Protein AF-A0A7C4X6L3-F1 (afdb_monomer)

Radius of gyration: 15.9 Å; Cα contacts (8 Å, |Δi|>4): 274; chains: 1; bounding box: 38×39×39 Å

Foldseek 3Di:
DQQAPALVCLCPVVVFPADQFDFDALVLADPLLLCLLCVQANVCLVVDQQFDPVLVVVQVVVCVVVVHNPRDRGHLLLQLLCQHYHYPDDDPVRSVSSVVSSNVCSVPDDSSVSSSSSQRAQQQERNQGHVQSLCCVPPVHGNSPDALLRSLLSSLRSVPRHPAHSVRLVVDPSSVVSSVVSCVVRVD

Structure (mmCIF, N/CA/C/O backbone):
data_AF-A0A7C4X6L3-F1
#
_entry.id   AF-A0A7C4X6L3-F1
#
loop_
_atom_site.group_PDB
_atom_site.id
_atom_site.type_symbol
_atom_site.label_atom_id
_atom_site.label_alt_id
_atom_site.label_comp_id
_atom_site.label_asym_id
_atom_site.label_entity_id
_atom_site.label_seq_id
_atom_site.pdbx_PDB_ins_code
_atom_site.Cartn_x
_atom_site.Cartn_y
_atom_site.Cartn_z
_atom_site.occupancy
_atom_site.B_iso_or_equiv
_atom_site.auth_seq_id
_atom_site.auth_comp_id
_atom_site.auth_asym_id
_atom_site.auth_atom_id
_atom_site.pdbx_PDB_model_num
ATOM 1 N N . PRO A 1 1 ? 3.774 -11.969 15.489 1.00 51.28 1 PRO A N 1
ATOM 2 C CA . PRO A 1 1 ? 5.207 -12.173 15.158 1.00 51.28 1 PRO A CA 1
ATOM 3 C C . PRO A 1 1 ? 5.627 -11.220 14.037 1.00 51.28 1 PRO A C 1
ATOM 5 O O . PRO A 1 1 ? 4.758 -10.798 13.281 1.00 51.28 1 PRO A O 1
ATOM 8 N N . ILE A 1 2 ? 6.914 -10.871 13.957 1.00 63.38 2 ILE A N 1
ATOM 9 C CA . ILE A 1 2 ? 7.455 -10.129 12.810 1.00 63.38 2 ILE A CA 1
ATOM 10 C C . ILE A 1 2 ? 7.361 -11.043 11.591 1.00 63.38 2 ILE A C 1
ATOM 12 O O . ILE A 1 2 ? 7.876 -12.160 11.639 1.00 63.38 2 ILE A O 1
ATOM 16 N N . GLY A 1 3 ? 6.632 -10.604 10.570 1.00 78.88 3 GLY A N 1
ATOM 17 C CA . GLY A 1 3 ? 6.191 -11.469 9.476 1.00 78.88 3 GLY A CA 1
ATOM 18 C C . GLY A 1 3 ? 6.945 -11.283 8.165 1.00 78.88 3 GLY A C 1
ATOM 19 O O . GLY A 1 3 ? 6.774 -12.101 7.267 1.00 78.88 3 GLY A O 1
ATOM 20 N N . THR A 1 4 ? 7.746 -10.220 8.024 1.00 89.94 4 THR A N 1
ATOM 21 C CA . THR A 1 4 ? 8.321 -9.831 6.725 1.00 89.94 4 THR A CA 1
ATOM 22 C C . THR A 1 4 ? 9.786 -9.401 6.802 1.00 89.94 4 THR A C 1
ATOM 24 O O . THR A 1 4 ? 10.252 -8.890 7.827 1.00 89.94 4 THR A O 1
ATOM 27 N N . THR A 1 5 ? 10.516 -9.546 5.688 1.00 91.31 5 THR A N 1
ATOM 28 C CA . THR A 1 5 ? 11.896 -9.042 5.561 1.00 91.31 5 THR A CA 1
ATOM 29 C C . THR A 1 5 ? 11.958 -7.536 5.819 1.00 91.31 5 THR A C 1
ATOM 31 O O . THR A 1 5 ? 12.890 -7.057 6.471 1.00 91.31 5 THR A O 1
ATOM 34 N N . LEU A 1 6 ? 10.953 -6.775 5.368 1.00 92.50 6 LEU A N 1
ATOM 35 C CA . LEU A 1 6 ? 10.906 -5.331 5.592 1.00 92.50 6 LEU A CA 1
ATOM 36 C C . LEU A 1 6 ? 10.795 -4.984 7.084 1.00 92.50 6 LEU A C 1
ATOM 38 O O . LEU A 1 6 ? 11.558 -4.145 7.565 1.00 92.50 6 LEU A O 1
ATOM 42 N N . GLU A 1 7 ? 9.902 -5.638 7.831 1.00 93.50 7 GLU A N 1
ATOM 43 C CA . GLU A 1 7 ? 9.765 -5.431 9.279 1.00 93.50 7 GLU A CA 1
ATOM 44 C C . GLU A 1 7 ? 11.063 -5.751 10.034 1.00 93.50 7 GLU A C 1
ATOM 46 O O . GLU A 1 7 ? 11.460 -4.992 10.923 1.00 93.50 7 GLU A O 1
ATOM 51 N N . LEU A 1 8 ? 11.753 -6.837 9.660 1.00 92.94 8 LEU A N 1
ATOM 52 C CA . LEU A 1 8 ? 13.051 -7.199 10.238 1.00 92.94 8 LEU A CA 1
ATOM 53 C C . LEU A 1 8 ? 14.082 -6.094 10.002 1.00 92.94 8 LEU A C 1
ATOM 55 O O . LEU A 1 8 ? 14.707 -5.621 10.952 1.00 92.94 8 LEU A O 1
ATOM 59 N N . VAL A 1 9 ? 14.216 -5.619 8.762 1.00 93.00 9 VAL A N 1
ATOM 60 C CA . VAL A 1 9 ? 15.147 -4.530 8.442 1.00 93.00 9 VAL A CA 1
ATOM 61 C C . VAL A 1 9 ? 14.789 -3.257 9.215 1.00 93.00 9 VAL A C 1
ATOM 63 O O . VAL A 1 9 ? 15.669 -2.610 9.784 1.00 93.00 9 VAL A O 1
ATOM 66 N N . ARG A 1 10 ? 13.503 -2.891 9.302 1.00 94.44 10 ARG A N 1
ATOM 67 C CA . ARG A 1 10 ? 13.066 -1.726 10.090 1.00 94.44 10 ARG A CA 1
ATOM 68 C C . ARG A 1 10 ? 13.412 -1.854 11.568 1.00 94.44 10 ARG A C 1
ATOM 70 O O . ARG A 1 10 ? 13.848 -0.874 12.172 1.00 94.44 10 ARG A O 1
ATOM 77 N N . LYS A 1 11 ? 13.247 -3.041 12.146 1.00 94.00 11 LYS A N 1
ATOM 78 C CA . LYS A 1 11 ? 13.577 -3.290 13.548 1.00 94.00 11 LYS A CA 1
ATOM 79 C C . LYS A 1 11 ? 15.079 -3.217 13.802 1.00 94.00 11 LYS A C 1
ATOM 81 O O . LYS A 1 11 ? 15.495 -2.491 14.694 1.00 94.00 11 LYS A O 1
ATOM 86 N N . TYR A 1 12 ? 15.877 -3.958 13.038 1.00 94.50 12 TYR A N 1
ATOM 87 C CA . TYR A 1 12 ? 17.293 -4.162 13.356 1.00 94.50 12 TYR A CA 1
ATOM 88 C C . TYR A 1 12 ? 18.209 -3.088 12.768 1.00 94.50 12 TYR A C 1
ATOM 90 O O . TYR A 1 12 ? 19.149 -2.667 13.430 1.00 94.50 12 TYR A O 1
ATOM 98 N N . SER A 1 13 ? 17.930 -2.592 11.561 1.00 93.62 13 SER A N 1
ATOM 99 C CA . SER A 1 13 ? 18.756 -1.548 10.939 1.00 93.62 13 SER A CA 1
ATOM 100 C C . SER A 1 13 ? 18.298 -0.140 11.324 1.00 93.62 13 SER A C 1
ATOM 102 O O . SER A 1 13 ? 19.124 0.743 11.531 1.00 93.62 13 SER A O 1
ATOM 104 N N . TYR A 1 14 ? 16.985 0.085 11.4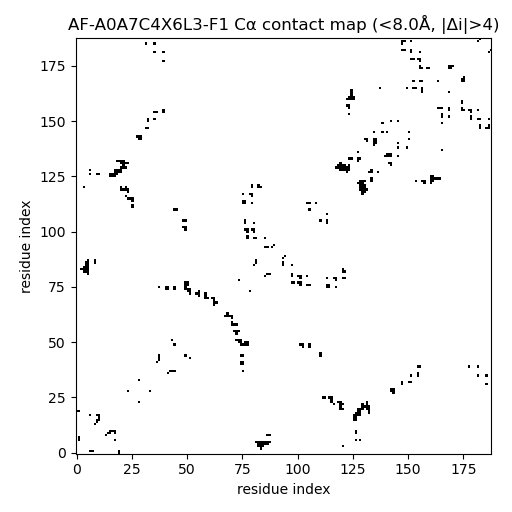52 1.00 93.38 14 TYR A N 1
ATOM 105 C CA . TYR A 1 14 ? 16.415 1.417 11.718 1.00 93.38 14 TYR A CA 1
ATOM 106 C C . TYR A 1 14 ? 15.896 1.607 13.150 1.00 93.38 14 TYR A C 1
ATOM 108 O O . TYR A 1 14 ? 15.435 2.700 13.478 1.00 93.38 14 TYR A O 1
ATOM 116 N N . HIS A 1 15 ? 15.986 0.581 14.004 1.00 94.69 15 HIS A N 1
ATOM 117 C CA . HIS A 1 15 ? 15.614 0.641 15.423 1.00 94.69 15 HIS A CA 1
ATOM 118 C C . HIS A 1 15 ? 14.145 1.038 15.658 1.00 94.69 15 HIS A C 1
ATOM 120 O O . HIS A 1 15 ? 13.791 1.644 16.672 1.00 94.69 15 HIS A O 1
ATOM 126 N N . TYR A 1 16 ? 13.257 0.708 14.712 1.00 94.94 16 TYR A N 1
ATOM 127 C CA . TYR A 1 16 ? 11.831 0.990 14.858 1.00 94.94 16 TYR A CA 1
ATOM 128 C C . TYR A 1 16 ? 11.199 0.047 15.882 1.00 94.94 16 TYR A C 1
ATOM 130 O O . TYR A 1 16 ? 11.401 -1.169 15.853 1.00 94.94 16 TYR A O 1
ATOM 138 N N . LYS A 1 17 ? 10.352 0.604 16.753 1.00 94.44 17 LYS A N 1
ATOM 139 C CA . LYS A 1 17 ? 9.455 -0.186 17.601 1.00 94.44 17 LYS A CA 1
ATOM 140 C C . LYS A 1 17 ? 8.297 -0.692 16.744 1.00 94.44 17 LYS A C 1
ATOM 142 O O . LYS A 1 17 ? 7.349 0.046 16.485 1.00 94.44 17 LYS A O 1
ATOM 147 N N . ILE A 1 18 ? 8.404 -1.933 16.277 1.00 94.25 18 ILE A N 1
ATOM 148 C CA . ILE A 1 18 ? 7.394 -2.556 15.417 1.00 94.25 18 ILE A CA 1
ATOM 149 C C . ILE A 1 18 ? 6.155 -2.902 16.241 1.00 94.25 18 ILE A C 1
ATOM 151 O O . ILE A 1 18 ? 6.241 -3.661 17.209 1.00 94.25 18 ILE A O 1
ATOM 155 N N . LYS A 1 19 ? 4.999 -2.369 15.840 1.00 91.81 19 LYS A N 1
ATOM 156 C CA . LYS A 1 19 ? 3.703 -2.881 16.286 1.00 91.81 19 LYS A CA 1
ATOM 157 C C . LYS A 1 19 ? 3.354 -4.099 15.433 1.00 91.81 19 LYS A C 1
ATOM 159 O O . LYS A 1 19 ? 3.477 -4.002 14.212 1.00 91.81 19 LYS A O 1
ATOM 164 N N . PRO A 1 20 ? 2.951 -5.230 16.035 1.00 89.06 20 PRO A N 1
ATOM 165 C CA . PRO A 1 20 ? 2.600 -6.408 15.258 1.00 89.06 20 PRO A CA 1
ATOM 166 C C . PRO A 1 20 ? 1.441 -6.065 14.310 1.00 89.06 20 PRO A C 1
ATOM 168 O O . PRO A 1 20 ? 0.459 -5.473 14.767 1.00 89.06 20 PRO A O 1
ATOM 171 N N . PRO A 1 21 ? 1.537 -6.401 13.012 1.00 90.88 21 PRO A N 1
ATOM 172 C CA . PRO A 1 21 ? 0.429 -6.186 12.097 1.00 90.88 21 PRO A CA 1
ATOM 173 C C . PRO A 1 21 ? -0.780 -7.009 12.545 1.00 90.88 21 PRO A C 1
ATOM 175 O O . PRO A 1 21 ? -0.636 -8.116 13.071 1.00 90.88 21 PRO A O 1
ATOM 178 N N . ILE A 1 22 ? -1.974 -6.463 12.322 1.00 94.75 22 ILE A N 1
ATOM 179 C CA . ILE A 1 22 ? -3.240 -7.165 12.539 1.00 94.75 22 ILE A CA 1
ATOM 180 C C . ILE A 1 22 ? -3.717 -7.637 11.163 1.00 94.75 22 ILE A C 1
ATOM 182 O O . ILE A 1 22 ? -4.123 -6.793 10.358 1.00 94.75 22 ILE A O 1
ATOM 186 N N . PRO A 1 23 ? -3.642 -8.947 10.860 1.00 93.25 23 PRO A N 1
ATOM 187 C CA . PRO A 1 23 ? -4.095 -9.466 9.580 1.00 93.25 23 PRO A CA 1
ATOM 188 C C . PRO A 1 23 ? -5.581 -9.189 9.370 1.00 93.25 23 PRO A C 1
ATOM 190 O O . PRO A 1 23 ? -6.388 -9.321 10.292 1.00 93.25 23 PRO A O 1
ATOM 193 N N . VAL A 1 24 ? -5.940 -8.842 8.140 1.00 94.94 24 VAL A N 1
ATOM 194 C CA . VAL A 1 24 ? -7.328 -8.627 7.725 1.00 94.94 24 VAL A CA 1
ATOM 195 C C . VAL A 1 24 ? -7.725 -9.673 6.699 1.00 94.94 24 VAL A C 1
ATOM 197 O O . VAL A 1 24 ? -6.885 -10.170 5.959 1.00 94.94 24 VAL A O 1
ATOM 200 N N . GLN A 1 25 ? -9.015 -9.995 6.638 1.00 96.31 25 GLN A N 1
ATOM 201 C CA . GLN A 1 25 ? -9.563 -10.826 5.566 1.00 96.31 25 GLN A CA 1
ATOM 202 C C . GLN A 1 25 ? -10.124 -9.939 4.460 1.00 96.31 25 GLN A C 1
ATOM 204 O O . GLN A 1 25 ? -10.798 -8.951 4.751 1.00 96.31 25 GLN A O 1
ATOM 209 N N . TYR A 1 26 ? -9.960 -10.330 3.201 1.00 95.00 26 TYR A N 1
ATOM 210 C CA . TYR A 1 26 ? -10.414 -9.601 2.019 1.00 95.00 26 TYR A CA 1
ATOM 211 C C . TYR A 1 26 ? -11.889 -9.202 2.123 1.00 95.00 26 TYR A C 1
ATOM 213 O O . TYR A 1 26 ? -12.256 -8.075 1.800 1.00 95.00 26 TYR A O 1
ATOM 221 N N . LYS A 1 27 ? -12.729 -10.114 2.629 1.00 95.94 27 LYS A N 1
ATOM 222 C CA . LYS A 1 27 ? -14.170 -9.889 2.822 1.00 95.94 27 LYS A CA 1
ATOM 223 C C . LYS A 1 27 ? -14.492 -8.870 3.922 1.00 95.94 27 LYS A C 1
ATOM 225 O O . LYS A 1 27 ? -15.537 -8.238 3.860 1.00 95.94 27 LYS A O 1
ATOM 230 N N . SER A 1 28 ? -13.617 -8.711 4.916 1.00 93.94 28 SER A N 1
ATOM 231 C CA . SER A 1 28 ? -13.802 -7.748 6.014 1.00 93.94 28 SER A CA 1
ATOM 232 C C . SER A 1 28 ? -13.376 -6.322 5.663 1.00 93.94 28 SER A C 1
ATOM 234 O O . SER A 1 28 ? -13.750 -5.385 6.366 1.00 93.94 28 SER A O 1
ATOM 236 N N . ILE A 1 29 ? -12.606 -6.146 4.584 1.00 96.12 29 ILE A N 1
ATOM 237 C CA . ILE A 1 29 ? -12.152 -4.830 4.140 1.00 96.12 29 ILE A CA 1
ATOM 238 C C . ILE A 1 29 ? -13.298 -4.174 3.363 1.00 96.12 29 ILE A C 1
ATOM 240 O O . ILE A 1 29 ? -13.762 -4.745 2.367 1.00 96.12 29 ILE A O 1
ATOM 244 N N . PRO A 1 30 ? -13.756 -2.975 3.763 1.00 97.06 30 PRO A N 1
ATOM 245 C CA . PRO A 1 30 ? -14.840 -2.307 3.061 1.00 97.06 30 PRO A CA 1
ATOM 246 C C . PRO A 1 30 ? -14.539 -2.120 1.570 1.00 97.06 30 PRO A C 1
ATOM 248 O O . PRO A 1 30 ? -13.399 -1.874 1.170 1.00 97.06 30 PRO A O 1
ATOM 251 N N . LEU A 1 31 ? -15.571 -2.221 0.726 1.00 96.69 31 LEU A N 1
ATOM 252 C CA . LEU A 1 31 ? -15.409 -2.105 -0.727 1.00 96.69 31 LEU A CA 1
ATOM 253 C C . LEU A 1 31 ? -14.746 -0.781 -1.130 1.00 96.69 31 LEU A C 1
ATOM 255 O O . LEU A 1 31 ? -13.804 -0.812 -1.913 1.00 96.69 31 LEU A O 1
ATOM 259 N N . TYR A 1 32 ? -15.156 0.346 -0.539 1.00 96.38 32 TYR A N 1
ATOM 260 C CA . TYR A 1 32 ? -14.565 1.653 -0.847 1.00 96.38 32 TYR A CA 1
ATOM 261 C C . TYR A 1 32 ? -13.059 1.702 -0.551 1.00 96.38 32 TYR A C 1
ATOM 263 O O . TYR A 1 32 ? -12.312 2.262 -1.343 1.00 96.38 32 TYR A O 1
ATOM 271 N N . VAL A 1 33 ? -12.589 1.049 0.518 1.00 97.81 33 VAL A N 1
ATOM 272 C CA . VAL A 1 33 ? -11.157 0.973 0.854 1.00 97.81 33 VAL A CA 1
ATOM 273 C C . VAL A 1 33 ? -10.390 0.188 -0.213 1.00 97.81 33 VAL A C 1
ATOM 275 O O . VAL A 1 33 ? -9.358 0.651 -0.697 1.00 97.81 33 VAL A O 1
ATOM 278 N N . ARG A 1 34 ? -10.918 -0.972 -0.633 1.00 97.88 34 ARG A N 1
ATOM 279 C CA . ARG A 1 34 ? -10.325 -1.783 -1.713 1.00 97.88 34 ARG A CA 1
ATOM 280 C C . ARG A 1 34 ? -10.269 -0.999 -3.024 1.00 97.88 34 ARG A C 1
ATOM 282 O O . ARG A 1 34 ? -9.228 -0.967 -3.673 1.00 97.88 34 ARG A O 1
ATOM 289 N N . SER A 1 35 ? -11.362 -0.329 -3.382 1.00 97.75 35 SER A N 1
ATOM 290 C CA . SER A 1 35 ? -11.455 0.469 -4.604 1.00 97.75 35 SER A CA 1
ATOM 291 C C . SER A 1 35 ? -10.507 1.667 -4.606 1.00 97.75 35 SER A C 1
ATOM 293 O O . SER A 1 35 ? -9.891 1.928 -5.634 1.00 97.75 35 SER A O 1
ATOM 295 N N . MET A 1 36 ? -10.358 2.375 -3.481 1.00 97.94 36 MET A N 1
ATOM 296 C CA . MET A 1 36 ? -9.424 3.501 -3.370 1.00 97.94 36 MET A CA 1
ATOM 297 C C . MET A 1 36 ? -7.970 3.053 -3.557 1.00 97.94 36 MET A C 1
ATOM 299 O O . MET A 1 36 ? -7.230 3.715 -4.282 1.00 97.94 36 MET A O 1
ATOM 303 N N . LEU A 1 37 ? -7.569 1.930 -2.942 1.00 97.44 37 LEU A N 1
ATOM 304 C CA . LEU A 1 37 ? -6.219 1.383 -3.105 1.00 97.44 37 LEU A CA 1
ATOM 305 C C . LEU A 1 37 ? -5.935 1.057 -4.575 1.00 97.44 37 LEU A C 1
ATOM 307 O O . LEU A 1 37 ? -4.955 1.539 -5.1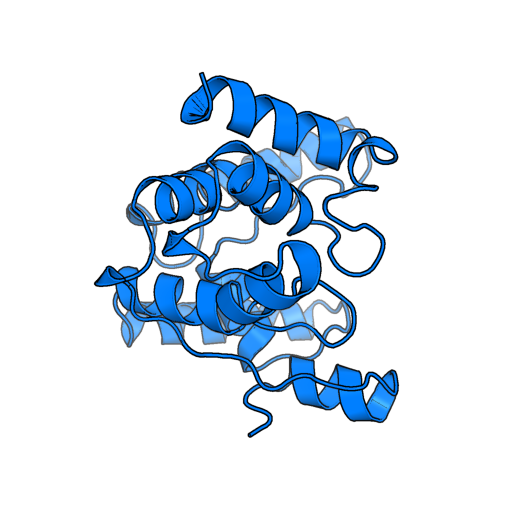36 1.00 97.44 37 LEU A O 1
ATOM 311 N N . ILE A 1 38 ? -6.820 0.277 -5.200 1.00 97.38 38 ILE A N 1
ATOM 312 C CA . ILE A 1 38 ? -6.690 -0.125 -6.606 1.00 97.38 38 ILE A CA 1
ATOM 313 C C . ILE A 1 38 ? -6.628 1.116 -7.498 1.00 97.38 38 ILE A C 1
ATOM 315 O O . ILE A 1 38 ? -5.727 1.244 -8.314 1.00 97.38 38 ILE A O 1
ATOM 319 N N . ALA A 1 39 ? -7.518 2.089 -7.305 1.00 95.75 39 ALA A N 1
ATOM 320 C CA . ALA A 1 39 ? -7.552 3.279 -8.148 1.00 95.75 39 ALA A CA 1
ATOM 321 C C . ALA A 1 39 ? -6.265 4.115 -8.107 1.00 95.75 39 ALA A C 1
ATOM 323 O O . ALA A 1 39 ? -5.984 4.809 -9.084 1.00 95.75 39 ALA A O 1
ATOM 324 N N . ILE A 1 40 ? -5.520 4.090 -6.997 1.00 93.19 40 ILE A N 1
ATOM 325 C CA . ILE A 1 40 ? -4.362 4.968 -6.803 1.00 93.19 40 ILE A CA 1
ATOM 326 C C . ILE A 1 40 ? -3.006 4.277 -6.932 1.00 93.19 40 ILE A C 1
ATOM 328 O O . ILE A 1 40 ? -2.022 4.940 -7.262 1.00 93.19 40 ILE A O 1
ATOM 332 N N . GLU A 1 41 ? -2.944 2.978 -6.653 1.00 94.00 41 GLU A N 1
ATOM 333 C CA . GLU A 1 41 ? -1.722 2.188 -6.789 1.00 94.00 41 GLU A CA 1
ATOM 334 C C . GLU A 1 41 ? -1.681 1.425 -8.111 1.00 94.00 41 GLU A C 1
ATOM 336 O O . GLU A 1 41 ? -0.609 1.286 -8.694 1.00 94.00 41 GLU A O 1
ATOM 341 N N . ASP A 1 42 ? -2.825 0.919 -8.586 1.00 95.38 42 ASP A N 1
ATOM 342 C CA . ASP A 1 42 ? -2.851 -0.076 -9.657 1.00 95.38 42 ASP A CA 1
ATOM 343 C C . ASP A 1 42 ? -4.254 -0.259 -10.265 1.00 95.38 42 ASP A C 1
ATOM 345 O O . ASP A 1 42 ? -4.981 -1.207 -9.967 1.00 95.38 42 ASP A O 1
ATOM 349 N N . TYR A 1 43 ? -4.689 0.686 -11.103 1.00 94.62 43 TYR A N 1
ATOM 350 C CA . TYR A 1 43 ? -6.078 0.718 -11.586 1.00 94.62 43 TYR A CA 1
ATOM 351 C C . TYR A 1 43 ? -6.457 -0.463 -12.500 1.00 94.62 43 TYR A C 1
ATOM 353 O O . TYR A 1 43 ? -7.647 -0.709 -12.685 1.00 94.62 43 TYR A O 1
ATOM 361 N N . LYS A 1 44 ? -5.461 -1.176 -13.048 1.00 95.06 44 LYS A N 1
ATOM 362 C CA . LYS A 1 44 ? -5.602 -2.396 -13.863 1.00 95.06 44 LYS A CA 1
ATOM 363 C C . LYS A 1 44 ? -5.300 -3.667 -13.061 1.00 95.06 44 LYS A C 1
ATOM 365 O O . LYS A 1 44 ? -5.077 -4.714 -13.659 1.00 95.06 44 LYS A O 1
ATOM 370 N N . PHE A 1 45 ? -5.281 -3.605 -11.726 1.00 97.62 45 PHE A N 1
ATOM 371 C CA . PHE A 1 45 ? -4.814 -4.701 -10.868 1.00 97.62 45 PHE A CA 1
ATOM 372 C C . PHE A 1 45 ? -5.396 -6.079 -11.219 1.00 97.62 45 PHE A C 1
ATOM 374 O O . PHE A 1 45 ? -4.691 -7.089 -11.164 1.00 97.62 45 PHE A O 1
ATOM 381 N N . TYR A 1 46 ? -6.684 -6.123 -11.564 1.00 97.56 46 TYR A N 1
ATOM 382 C CA . TYR A 1 46 ? -7.386 -7.357 -11.918 1.00 97.56 46 TYR A CA 1
ATOM 383 C C . TYR A 1 46 ? -7.200 -7.788 -13.381 1.00 97.56 46 TYR A C 1
ATOM 385 O O . TYR A 1 46 ? -7.477 -8.943 -13.690 1.00 97.56 46 TYR A O 1
ATOM 393 N N . ASP A 1 47 ? -6.695 -6.909 -14.244 1.00 97.00 47 ASP A N 1
ATOM 394 C CA . ASP A 1 47 ? -6.568 -7.139 -15.687 1.00 97.00 47 ASP A CA 1
ATOM 395 C C . ASP A 1 47 ? -5.192 -7.700 -16.078 1.00 97.00 47 ASP A C 1
ATOM 397 O O . ASP A 1 47 ? -5.043 -8.303 -17.137 1.00 97.00 47 ASP A O 1
ATOM 401 N N . HIS A 1 48 ? -4.164 -7.493 -15.247 1.00 96.75 48 HIS A N 1
ATOM 402 C CA . HIS A 1 48 ? -2.800 -7.954 -15.521 1.00 96.75 48 HIS A CA 1
ATOM 403 C C . HIS A 1 48 ? -2.373 -9.116 -14.613 1.00 96.75 48 HIS A C 1
ATOM 405 O O . HIS A 1 48 ? -2.949 -9.341 -13.556 1.00 96.75 48 HIS A O 1
ATOM 411 N N . HIS A 1 49 ? -1.270 -9.793 -14.945 1.00 95.88 49 HIS A N 1
ATOM 412 C CA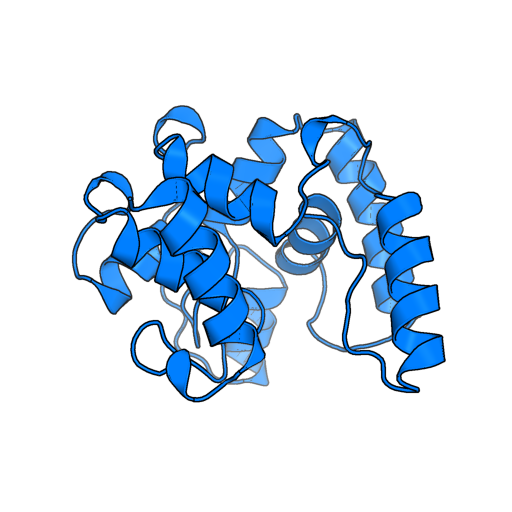 . HIS A 1 49 ? -0.676 -10.878 -14.144 1.00 95.88 49 HIS A CA 1
ATOM 413 C C . HIS A 1 49 ? 0.650 -10.423 -13.519 1.00 95.88 49 HIS A C 1
ATOM 415 O O . HIS A 1 49 ? 1.734 -10.778 -13.967 1.00 95.88 49 HIS A O 1
ATOM 421 N N . GLY A 1 50 ? 0.573 -9.527 -12.533 1.00 95.88 50 GLY A N 1
ATOM 422 C CA . GLY A 1 50 ? 1.744 -8.986 -11.832 1.00 95.88 50 GLY A CA 1
ATOM 423 C C . GLY A 1 50 ? 2.379 -7.731 -12.422 1.00 95.88 50 GLY A C 1
ATOM 424 O O . GLY A 1 50 ? 2.929 -6.944 -11.657 1.00 95.88 50 GLY A O 1
ATOM 425 N N . PHE A 1 51 ? 2.262 -7.478 -13.726 1.00 96.38 51 PHE A N 1
ATOM 426 C CA . PHE A 1 51 ? 2.912 -6.329 -14.371 1.00 96.38 51 PHE A CA 1
ATOM 427 C C . PHE A 1 51 ? 1.955 -5.538 -15.267 1.00 96.38 51 PHE A C 1
ATOM 429 O O . PHE A 1 51 ? 1.380 -6.099 -16.194 1.00 96.38 51 PHE A O 1
ATOM 436 N N . ASP A 1 52 ? 1.857 -4.222 -15.054 1.00 95.25 52 ASP A N 1
ATOM 437 C CA . ASP A 1 52 ? 1.196 -3.295 -15.982 1.00 95.25 52 ASP A CA 1
ATOM 438 C C . ASP A 1 52 ? 2.228 -2.732 -16.971 1.00 95.25 52 ASP A C 1
ATOM 440 O O . ASP A 1 52 ? 2.899 -1.732 -16.702 1.00 95.25 52 ASP A O 1
ATOM 444 N N . LEU A 1 53 ? 2.377 -3.389 -18.124 1.00 92.06 53 LEU A N 1
ATOM 445 C CA . LEU A 1 53 ? 3.330 -2.974 -19.159 1.00 92.06 53 LEU A CA 1
ATOM 446 C C . LEU A 1 53 ? 3.009 -1.581 -19.722 1.00 92.06 53 LEU A C 1
ATOM 448 O O . LEU A 1 53 ? 3.928 -0.807 -19.998 1.00 92.06 53 LEU A O 1
ATOM 452 N N . ASP A 1 54 ? 1.728 -1.230 -19.845 1.00 90.19 54 ASP A N 1
ATOM 453 C CA . ASP A 1 54 ? 1.307 0.096 -20.308 1.00 90.19 54 ASP A CA 1
ATOM 454 C C . ASP A 1 54 ? 1.592 1.163 -19.248 1.00 90.19 54 ASP A C 1
ATOM 456 O O . ASP A 1 54 ? 2.006 2.282 -19.559 1.00 90.19 54 ASP A O 1
ATOM 460 N N . GLY A 1 55 ? 1.378 0.832 -17.974 1.00 87.75 55 GLY A N 1
ATOM 461 C CA . GLY A 1 55 ? 1.767 1.658 -16.832 1.00 87.75 55 GLY A CA 1
ATOM 462 C C . GLY A 1 55 ? 3.269 1.910 -16.787 1.00 87.75 55 GLY A C 1
ATOM 463 O O . GLY A 1 55 ? 3.692 3.055 -16.634 1.00 87.75 55 GLY A O 1
ATOM 464 N N . ILE A 1 56 ? 4.081 0.871 -17.001 1.00 88.62 56 ILE A N 1
ATOM 465 C CA . ILE A 1 56 ? 5.544 0.981 -17.059 1.00 88.62 56 ILE A CA 1
ATOM 466 C C . ILE A 1 56 ? 5.975 1.890 -18.215 1.00 88.62 56 ILE A C 1
ATOM 468 O O . ILE A 1 56 ? 6.747 2.823 -17.987 1.00 88.62 56 ILE A O 1
ATOM 472 N N . LYS A 1 57 ? 5.454 1.673 -19.431 1.00 89.38 57 LYS A N 1
ATOM 473 C CA . LYS A 1 57 ? 5.764 2.515 -20.602 1.00 89.38 57 LYS A CA 1
ATOM 474 C C . LYS A 1 57 ? 5.412 3.982 -20.350 1.00 89.38 57 LYS A C 1
ATOM 476 O O . LYS A 1 57 ? 6.270 4.849 -20.497 1.00 89.38 57 LYS A O 1
ATOM 481 N N . ARG A 1 58 ? 4.198 4.261 -19.862 1.00 87.56 58 ARG A N 1
ATOM 482 C CA . ARG A 1 58 ? 3.769 5.629 -19.517 1.00 87.56 58 ARG A CA 1
ATOM 483 C C . ARG A 1 58 ? 4.643 6.260 -18.438 1.00 87.56 58 ARG A C 1
ATOM 485 O O . ARG A 1 58 ? 5.002 7.429 -18.555 1.00 87.56 58 ARG A O 1
ATOM 492 N N . ALA A 1 59 ? 5.011 5.509 -17.401 1.00 87.44 59 ALA A N 1
ATOM 493 C CA . ALA A 1 59 ? 5.898 6.008 -16.355 1.00 87.44 59 ALA A CA 1
ATOM 494 C C . ALA A 1 59 ? 7.276 6.390 -16.922 1.00 87.44 59 ALA A C 1
ATOM 496 O O . ALA A 1 59 ? 7.810 7.439 -16.564 1.00 87.44 59 ALA A O 1
ATOM 497 N N . ILE A 1 60 ? 7.833 5.585 -17.834 1.00 87.25 60 ILE A N 1
ATOM 498 C CA . ILE A 1 60 ? 9.097 5.880 -18.526 1.00 87.25 60 ILE A CA 1
ATOM 499 C C . ILE A 1 60 ? 8.972 7.153 -19.372 1.00 87.25 60 ILE A C 1
ATOM 501 O O . ILE A 1 60 ? 9.815 8.043 -19.254 1.00 87.25 60 ILE A O 1
ATOM 505 N N . GLU A 1 61 ? 7.915 7.279 -20.177 1.00 89.12 61 GLU A N 1
ATOM 506 C CA . GLU A 1 61 ? 7.681 8.456 -21.023 1.00 89.12 61 GLU A CA 1
ATOM 507 C C . GLU A 1 61 ? 7.554 9.744 -20.203 1.00 89.12 61 GLU A C 1
ATOM 509 O O . GLU A 1 61 ? 8.211 10.743 -20.505 1.00 89.12 61 GLU A O 1
ATOM 514 N N . ILE A 1 62 ? 6.749 9.722 -19.136 1.00 85.06 62 ILE A N 1
ATOM 515 C CA . ILE A 1 62 ? 6.567 10.882 -18.257 1.00 85.06 62 ILE A CA 1
ATOM 516 C C . ILE A 1 62 ? 7.891 11.241 -17.581 1.00 85.06 62 ILE A C 1
ATOM 518 O O . ILE A 1 62 ? 8.286 12.407 -17.613 1.00 85.06 62 ILE A O 1
ATOM 522 N N . ASN A 1 63 ? 8.599 10.257 -17.014 1.00 86.00 63 ASN A N 1
ATOM 523 C CA . ASN A 1 63 ? 9.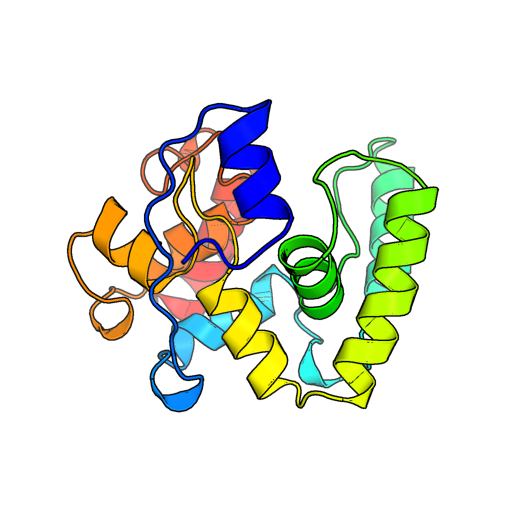874 10.477 -16.329 1.00 86.00 63 ASN A CA 1
ATOM 524 C C . ASN A 1 63 ? 10.960 11.022 -17.271 1.00 86.00 63 ASN A C 1
ATOM 526 O O . ASN A 1 63 ? 11.752 11.870 -16.856 1.00 86.00 63 ASN A O 1
ATOM 530 N N . SER A 1 64 ? 10.973 10.578 -18.533 1.00 86.62 64 SER A N 1
ATOM 531 C CA . SER A 1 64 ? 11.860 11.097 -19.580 1.00 86.62 64 SER A CA 1
ATOM 532 C C . SER A 1 64 ? 11.555 12.566 -19.894 1.00 86.62 64 SER A C 1
ATOM 534 O O . SER A 1 64 ? 12.456 13.406 -19.864 1.00 86.62 64 SER A O 1
ATOM 536 N N . ARG A 1 65 ? 10.271 12.915 -20.074 1.00 88.06 65 ARG A N 1
ATOM 537 C CA . ARG A 1 65 ? 9.834 14.301 -20.334 1.00 88.06 65 ARG A CA 1
ATOM 538 C C . ARG A 1 65 ? 10.185 15.259 -19.193 1.00 88.06 65 ARG A C 1
ATOM 540 O O . ARG A 1 65 ? 10.663 16.359 -19.449 1.00 88.06 65 ARG A O 1
ATOM 547 N N . ILE A 1 66 ? 9.980 14.847 -17.940 1.00 86.25 66 ILE A N 1
ATOM 548 C CA . ILE A 1 66 ? 10.272 15.681 -16.756 1.00 86.25 66 ILE A CA 1
ATOM 549 C C . ILE A 1 66 ? 11.726 15.558 -16.266 1.00 86.25 66 ILE A C 1
ATOM 551 O O . ILE A 1 66 ? 12.090 16.199 -15.278 1.00 86.25 66 ILE A O 1
ATOM 555 N N . LYS A 1 67 ? 12.545 14.720 -16.923 1.00 80.56 67 LYS A N 1
ATOM 556 C CA . LYS A 1 67 ? 13.943 14.400 -16.575 1.00 80.56 67 LYS A CA 1
ATOM 557 C C . LYS A 1 67 ? 14.147 14.022 -15.099 1.00 80.56 67 LYS A C 1
ATOM 559 O O . LYS A 1 67 ? 15.188 14.311 -14.510 1.00 80.56 67 LYS A O 1
ATOM 564 N N . ARG A 1 68 ? 13.141 13.401 -14.473 1.00 72.06 68 ARG A N 1
ATOM 565 C CA . ARG A 1 68 ? 13.152 12.981 -13.060 1.00 72.06 68 ARG A CA 1
ATOM 566 C C . ARG A 1 68 ? 12.360 11.681 -12.886 1.00 72.06 68 ARG A C 1
ATOM 568 O O . ARG A 1 68 ? 11.275 11.572 -13.452 1.00 72.06 68 ARG A O 1
ATOM 575 N N . PRO A 1 69 ? 12.836 10.716 -12.077 1.00 66.38 69 PRO A N 1
ATOM 576 C CA . PRO A 1 69 ? 12.115 9.474 -11.802 1.00 66.38 69 PRO A CA 1
ATOM 577 C C . PRO A 1 69 ? 11.021 9.710 -10.747 1.00 66.38 69 PRO 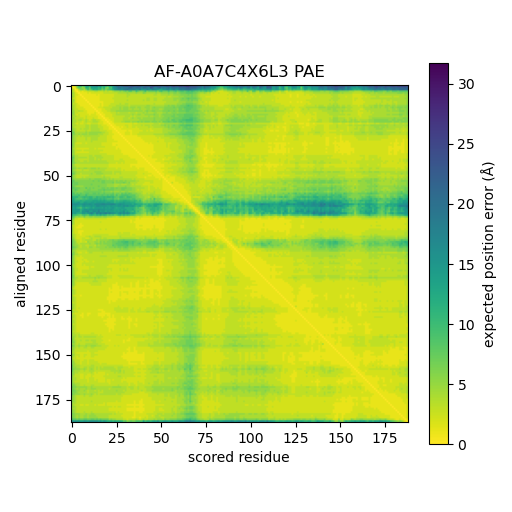A C 1
ATOM 579 O O . PRO A 1 69 ? 11.177 9.336 -9.585 1.00 66.38 69 PRO A O 1
ATOM 582 N N . LEU A 1 70 ? 9.942 10.396 -11.131 1.00 68.50 70 LEU A N 1
ATOM 583 C CA . LEU A 1 70 ? 8.863 10.777 -10.216 1.00 68.50 70 LEU A CA 1
ATOM 584 C C . LEU A 1 70 ? 7.756 9.717 -10.144 1.00 68.50 70 LEU A C 1
ATOM 586 O O . LEU A 1 70 ? 7.249 9.440 -9.060 1.00 68.50 70 LEU A O 1
ATOM 590 N N . TYR A 1 71 ? 7.396 9.117 -11.280 1.00 67.25 71 TYR A N 1
ATOM 591 C CA . TYR A 1 71 ? 6.322 8.127 -11.369 1.00 67.25 71 TYR A CA 1
ATOM 592 C C . TYR A 1 71 ? 6.888 6.707 -11.368 1.00 67.25 71 TYR A C 1
ATOM 594 O O . TYR A 1 71 ? 7.776 6.376 -12.156 1.00 67.25 71 TYR A O 1
ATOM 602 N N . GLY A 1 72 ? 6.380 5.864 -10.469 1.00 74.69 72 GLY A N 1
ATOM 603 C CA . GLY A 1 72 ? 6.726 4.447 -10.399 1.00 74.69 72 GLY A CA 1
ATOM 604 C C . GLY A 1 72 ? 5.713 3.590 -11.154 1.00 74.69 72 GLY A C 1
ATOM 605 O O . GLY A 1 72 ? 4.518 3.789 -10.999 1.00 74.69 72 GLY A O 1
ATOM 606 N N . GLY A 1 73 ? 6.184 2.612 -11.929 1.00 82.88 73 GLY A N 1
ATOM 607 C CA . GLY A 1 73 ? 5.335 1.619 -12.606 1.00 82.88 73 GLY A CA 1
ATOM 608 C C . GLY A 1 73 ? 5.208 0.294 -11.845 1.00 82.88 73 GLY A C 1
ATOM 609 O O . GLY A 1 73 ? 5.202 -0.755 -12.474 1.00 82.88 73 GLY A O 1
ATOM 610 N N . SER A 1 74 ? 5.253 0.301 -10.504 1.00 91.50 74 SER A N 1
ATOM 611 C CA . SER A 1 74 ? 5.166 -0.946 -9.716 1.00 91.50 74 SER A CA 1
ATOM 612 C C . SER A 1 74 ? 3.723 -1.231 -9.310 1.00 91.50 74 SER A C 1
ATOM 614 O O . SER A 1 74 ? 3.128 -0.418 -8.611 1.00 91.50 74 SER A O 1
ATOM 616 N N . THR A 1 75 ? 3.221 -2.401 -9.691 1.00 96.56 75 THR A N 1
ATOM 617 C CA . THR A 1 75 ? 1.875 -2.906 -9.372 1.00 96.56 75 THR A CA 1
ATOM 618 C C . THR A 1 75 ? 1.739 -3.288 -7.899 1.00 96.56 75 THR A C 1
ATOM 620 O O . THR A 1 75 ? 2.744 -3.473 -7.200 1.00 96.56 75 THR A O 1
ATOM 623 N N . ILE A 1 76 ? 0.509 -3.489 -7.421 1.00 97.69 76 ILE A N 1
ATOM 624 C CA . ILE A 1 76 ? 0.248 -3.966 -6.050 1.00 97.69 76 ILE A CA 1
ATOM 625 C C . ILE A 1 76 ? 0.977 -5.292 -5.778 1.00 97.69 76 ILE A C 1
ATOM 627 O O . ILE A 1 76 ? 1.544 -5.477 -4.698 1.00 97.69 76 ILE A O 1
ATOM 631 N N . SER A 1 77 ? 1.043 -6.195 -6.757 1.00 98.25 77 SER A N 1
ATOM 632 C CA . SER A 1 77 ? 1.737 -7.483 -6.623 1.00 98.25 77 SER A CA 1
ATOM 633 C C . SER A 1 77 ? 3.242 -7.313 -6.441 1.00 98.25 77 SER A C 1
ATOM 635 O O . SER A 1 77 ? 3.817 -7.895 -5.521 1.00 98.25 77 SER A O 1
ATOM 637 N N . MET A 1 78 ? 3.871 -6.429 -7.224 1.00 97.38 78 MET A N 1
ATOM 638 C CA . MET A 1 78 ? 5.294 -6.098 -7.072 1.00 97.38 78 MET A CA 1
ATOM 639 C C . MET A 1 78 ? 5.597 -5.451 -5.721 1.00 97.38 78 MET A C 1
ATOM 641 O O . MET A 1 78 ? 6.616 -5.733 -5.085 1.00 97.38 78 MET A O 1
ATOM 645 N N . GLN A 1 79 ? 4.709 -4.570 -5.261 1.00 96.06 79 GLN A N 1
ATOM 646 C CA . GLN A 1 79 ? 4.833 -3.959 -3.942 1.00 96.06 79 GLN A CA 1
ATOM 647 C C . GLN A 1 79 ? 4.691 -5.005 -2.824 1.00 96.06 79 GLN A C 1
ATOM 649 O O . GLN A 1 79 ? 5.456 -4.967 -1.861 1.00 96.06 79 GLN A O 1
ATOM 654 N N . THR A 1 80 ? 3.771 -5.960 -2.973 1.00 97.19 80 THR A N 1
ATOM 655 C CA . THR A 1 80 ? 3.558 -7.062 -2.021 1.00 97.19 80 THR A CA 1
ATOM 656 C C . THR A 1 80 ? 4.777 -7.982 -1.953 1.00 97.19 80 THR A C 1
ATOM 658 O O . THR A 1 80 ? 5.281 -8.234 -0.859 1.00 97.19 80 THR A O 1
ATOM 661 N N . ALA A 1 81 ? 5.313 -8.400 -3.108 1.00 97.06 81 ALA A N 1
ATOM 662 C CA . ALA A 1 81 ? 6.549 -9.181 -3.214 1.00 97.06 81 ALA A CA 1
ATOM 663 C C . ALA A 1 81 ? 7.710 -8.505 -2.476 1.00 97.06 81 ALA A C 1
ATOM 665 O O . ALA A 1 81 ? 8.402 -9.124 -1.664 1.00 97.06 81 ALA A O 1
ATOM 666 N N . ARG A 1 82 ? 7.888 -7.201 -2.719 1.00 95.44 82 ARG A N 1
ATOM 667 C CA . ARG A 1 82 ? 8.937 -6.411 -2.077 1.00 95.44 82 ARG A CA 1
ATOM 668 C C . ARG A 1 82 ? 8.784 -6.363 -0.563 1.00 95.44 82 ARG A C 1
ATOM 670 O O . ARG A 1 82 ? 9.773 -6.558 0.132 1.00 95.44 82 ARG A O 1
ATOM 677 N N . THR A 1 83 ? 7.581 -6.093 -0.068 1.00 94.56 83 THR A N 1
ATOM 678 C CA . THR A 1 83 ? 7.312 -5.994 1.372 1.00 94.56 83 THR A CA 1
ATOM 679 C C . THR A 1 83 ? 7.569 -7.318 2.081 1.00 94.56 83 THR A C 1
ATOM 681 O O . THR A 1 83 ? 8.226 -7.328 3.118 1.00 94.56 83 THR A O 1
ATOM 684 N N . LEU A 1 84 ? 7.090 -8.427 1.511 1.00 92.94 84 LEU A N 1
ATOM 685 C CA . LEU A 1 84 ? 7.219 -9.756 2.105 1.00 92.94 84 LEU A CA 1
ATOM 686 C C . LEU A 1 84 ? 8.676 -10.213 2.191 1.00 92.94 84 LEU A C 1
ATOM 688 O O . LEU A 1 84 ? 9.127 -10.616 3.263 1.00 92.94 84 LEU A O 1
ATOM 692 N N . PHE A 1 85 ? 9.404 -10.140 1.075 1.00 92.75 85 PHE A N 1
ATOM 693 C CA . PHE A 1 85 ? 10.616 -10.941 0.904 1.00 92.75 85 PHE A CA 1
ATOM 694 C C . PHE A 1 85 ? 11.897 -10.132 0.712 1.00 92.75 85 PHE A C 1
ATOM 696 O O . PHE A 1 85 ? 12.983 -10.681 0.886 1.00 92.75 85 PHE A O 1
ATOM 703 N N . LEU A 1 86 ? 11.815 -8.838 0.390 1.00 92.00 86 LEU A N 1
ATOM 704 C CA . LEU A 1 86 ? 12.982 -8.062 -0.031 1.00 92.00 86 LEU A CA 1
ATOM 705 C C . LEU A 1 86 ? 13.340 -6.943 0.945 1.00 92.00 86 LEU A C 1
ATOM 707 O O . LEU A 1 86 ? 12.526 -6.436 1.714 1.00 92.00 86 LEU A O 1
ATOM 711 N N . THR A 1 87 ? 14.602 -6.528 0.890 1.00 89.69 87 THR A N 1
ATOM 712 C CA . THR A 1 87 ? 15.098 -5.385 1.657 1.00 89.69 87 THR A CA 1
ATOM 713 C C . THR A 1 87 ? 14.689 -4.063 0.986 1.00 89.69 87 THR A C 1
ATOM 715 O O . THR A 1 87 ? 14.471 -4.014 -0.229 1.00 89.69 87 THR A O 1
ATOM 718 N N . PRO A 1 88 ? 14.614 -2.944 1.732 1.00 84.88 88 PRO A N 1
ATOM 719 C CA . PRO A 1 88 ? 14.262 -1.636 1.174 1.00 84.88 88 PRO A CA 1
ATOM 720 C C . PRO A 1 88 ? 15.368 -1.005 0.302 1.00 84.88 88 PRO A C 1
ATOM 722 O O . PRO A 1 88 ? 15.168 0.080 -0.249 1.00 84.88 88 PRO A O 1
ATOM 725 N N . ALA A 1 89 ? 16.537 -1.645 0.170 1.00 85.62 89 ALA A N 1
ATOM 726 C CA . ALA A 1 89 ? 17.679 -1.114 -0.570 1.00 85.62 89 ALA A CA 1
ATOM 727 C C . ALA A 1 89 ? 17.385 -1.002 -2.077 1.00 85.62 89 ALA A C 1
ATOM 729 O O . ALA A 1 89 ? 16.964 -1.953 -2.731 1.00 85.62 89 ALA A O 1
ATOM 730 N N . LYS A 1 90 ? 17.623 0.160 -2.686 1.00 85.69 90 LYS A N 1
ATOM 731 C CA . LYS A 1 90 ? 17.364 0.340 -4.122 1.00 85.69 90 LYS A CA 1
ATOM 732 C C . LYS A 1 90 ? 18.538 -0.199 -4.946 1.00 85.69 90 LYS A C 1
ATOM 734 O O . LYS A 1 90 ? 19.583 0.431 -4.997 1.00 85.69 90 LYS A O 1
ATOM 739 N N . SER A 1 91 ? 18.349 -1.335 -5.617 1.00 91.31 91 SER A N 1
ATOM 740 C CA . SER A 1 91 ? 19.299 -1.880 -6.596 1.00 91.31 91 SER A CA 1
ATOM 741 C C . SER A 1 91 ? 18.577 -2.578 -7.751 1.00 91.31 91 SER A C 1
ATOM 743 O O . SER A 1 91 ? 17.425 -3.006 -7.604 1.00 91.31 91 SER A O 1
ATOM 745 N N . TYR A 1 92 ? 19.255 -2.701 -8.898 1.00 89.69 92 TYR A N 1
ATOM 746 C CA . TYR A 1 92 ? 18.748 -3.458 -10.049 1.00 89.69 92 TYR A CA 1
ATOM 747 C C . TYR A 1 92 ? 18.585 -4.942 -9.720 1.00 89.69 92 TYR A C 1
ATOM 749 O O . TYR A 1 92 ? 17.556 -5.518 -10.053 1.00 89.69 92 TYR A O 1
ATOM 757 N N . VAL A 1 93 ? 19.529 -5.527 -8.975 1.00 92.81 93 VAL A N 1
ATOM 758 C CA . VAL A 1 93 ? 19.446 -6.920 -8.504 1.00 92.81 93 VAL A CA 1
ATOM 759 C C .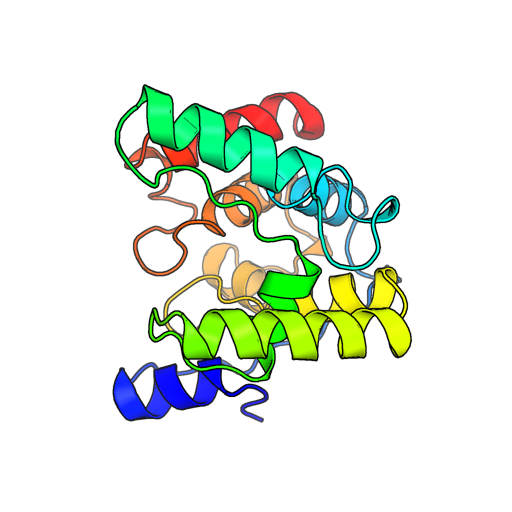 VAL A 1 93 ? 18.189 -7.136 -7.663 1.00 92.81 93 VAL A C 1
ATOM 761 O O . VAL A 1 93 ? 17.406 -8.038 -7.945 1.00 92.81 93 VAL A O 1
ATOM 764 N N . ARG A 1 94 ? 17.917 -6.258 -6.686 1.00 94.00 94 ARG A N 1
ATOM 765 C CA . ARG A 1 94 ? 16.682 -6.341 -5.892 1.00 94.00 94 ARG A CA 1
ATOM 766 C C . ARG A 1 94 ? 15.441 -6.192 -6.779 1.00 94.00 94 ARG A C 1
ATOM 768 O O . ARG A 1 94 ? 14.447 -6.869 -6.547 1.00 94.00 94 ARG A O 1
ATOM 775 N N . LYS A 1 95 ? 15.466 -5.313 -7.787 1.00 92.88 95 LYS A N 1
ATOM 776 C CA . LYS A 1 95 ? 14.331 -5.141 -8.709 1.00 92.88 95 LYS A CA 1
ATOM 777 C C . LYS A 1 95 ? 14.102 -6.376 -9.589 1.00 92.88 95 LYS A C 1
ATOM 779 O O . LYS A 1 95 ? 12.952 -6.697 -9.861 1.00 92.88 95 LYS A O 1
ATOM 784 N N . TYR A 1 96 ? 15.164 -7.068 -9.987 1.00 93.94 96 TYR A N 1
ATOM 785 C CA . TYR A 1 96 ? 15.080 -8.328 -10.720 1.00 93.94 96 TYR A CA 1
ATOM 786 C C . TYR A 1 96 ? 14.477 -9.445 -9.855 1.00 93.94 96 TYR A C 1
ATOM 788 O O . TYR A 1 96 ? 13.526 -10.097 -10.274 1.00 93.94 96 TYR A O 1
ATOM 796 N N . LEU A 1 97 ? 14.940 -9.587 -8.607 1.00 96.06 97 LEU A N 1
ATOM 797 C CA . LEU A 1 97 ? 14.343 -10.521 -7.644 1.00 96.06 97 LEU A CA 1
ATOM 798 C C . LEU A 1 97 ? 12.867 -10.195 -7.363 1.00 96.06 97 LEU A C 1
ATOM 800 O O . LEU A 1 97 ? 12.044 -11.099 -7.286 1.00 96.06 97 LEU A O 1
ATOM 804 N N . GLU A 1 98 ? 12.509 -8.908 -7.268 1.00 96.56 98 GLU A N 1
ATOM 805 C CA . GLU A 1 98 ? 11.109 -8.473 -7.134 1.00 96.56 98 GLU A CA 1
ATOM 806 C C . GLU A 1 98 ? 10.254 -8.980 -8.294 1.00 96.56 98 GLU A C 1
ATOM 808 O O . GLU A 1 98 ? 9.136 -9.428 -8.058 1.00 96.56 98 GLU A O 1
ATOM 813 N N . ALA A 1 99 ? 10.768 -8.949 -9.526 1.00 96.31 99 ALA A N 1
ATOM 814 C CA . ALA A 1 99 ? 10.037 -9.443 -10.685 1.00 96.31 99 ALA A CA 1
ATOM 815 C C . ALA A 1 99 ? 9.802 -10.961 -10.613 1.00 96.31 99 ALA A C 1
ATOM 817 O O . ALA A 1 99 ? 8.667 -11.393 -10.788 1.00 96.31 99 ALA A O 1
ATOM 818 N N . ILE A 1 100 ? 10.828 -11.754 -10.281 1.00 97.50 100 ILE A N 1
ATOM 819 C CA . ILE A 1 100 ? 10.699 -13.218 -10.141 1.00 97.50 100 ILE A CA 1
ATOM 820 C C . ILE A 1 100 ? 9.647 -13.569 -9.084 1.00 97.50 100 ILE A C 1
ATOM 822 O O . ILE A 1 100 ? 8.692 -14.285 -9.368 1.00 97.50 100 ILE A O 1
ATOM 826 N N . ILE A 1 101 ? 9.761 -12.980 -7.893 1.00 97.38 101 ILE A N 1
ATOM 827 C CA . ILE A 1 101 ? 8.831 -13.239 -6.786 1.00 97.38 101 ILE A CA 1
ATOM 828 C C . ILE A 1 101 ? 7.412 -12.772 -7.140 1.00 97.38 101 ILE A C 1
ATOM 830 O O . ILE A 1 101 ? 6.432 -13.392 -6.741 1.00 97.38 101 ILE A O 1
ATOM 834 N N . THR A 1 102 ? 7.269 -11.686 -7.907 1.00 98.06 102 THR A N 1
ATOM 835 C CA . THR A 1 102 ? 5.951 -11.229 -8.379 1.00 98.06 102 THR A CA 1
ATOM 836 C C . THR A 1 102 ? 5.284 -12.279 -9.262 1.00 98.06 102 THR A C 1
ATOM 838 O O . THR A 1 102 ? 4.091 -12.523 -9.098 1.00 98.06 102 THR A O 1
ATOM 841 N N . VAL A 1 103 ? 6.041 -12.910 -10.167 1.00 97.88 103 VAL A N 1
ATOM 842 C CA . VAL A 1 103 ? 5.530 -14.005 -11.006 1.00 97.88 103 VAL A CA 1
ATOM 843 C C . VAL A 1 103 ? 5.078 -15.172 -10.131 1.00 97.88 103 VAL A C 1
ATOM 845 O O . VAL A 1 103 ? 3.956 -15.641 -10.287 1.00 97.88 103 VAL A O 1
ATOM 848 N N . GLU A 1 104 ? 5.898 -15.597 -9.169 1.00 97.69 104 GLU A N 1
ATOM 849 C CA . GLU A 1 104 ? 5.543 -16.683 -8.244 1.00 97.69 104 GLU A CA 1
ATOM 850 C C . GLU A 1 104 ? 4.264 -16.374 -7.450 1.00 97.69 104 GLU A C 1
ATOM 852 O O . GLU A 1 104 ? 3.368 -17.215 -7.363 1.00 97.69 104 GLU A O 1
ATOM 857 N N . LEU A 1 105 ? 4.133 -15.152 -6.919 1.00 97.69 105 LEU A N 1
ATOM 858 C CA . LEU A 1 105 ? 2.932 -14.736 -6.191 1.00 97.69 105 LEU A CA 1
ATOM 859 C C . LEU A 1 105 ? 1.675 -14.791 -7.062 1.00 97.69 105 LEU A C 1
ATOM 861 O O . LEU A 1 105 ? 0.642 -15.249 -6.587 1.00 97.69 105 LEU A O 1
ATOM 865 N N . GLU A 1 106 ? 1.751 -14.332 -8.310 1.00 98.19 106 GLU A N 1
ATOM 866 C CA . GLU A 1 106 ? 0.614 -14.325 -9.243 1.00 98.19 106 GLU A CA 1
ATOM 867 C C . GLU A 1 106 ? 0.232 -15.724 -9.737 1.00 98.19 106 GLU A C 1
ATOM 869 O O . GLU A 1 106 ? -0.930 -15.955 -10.064 1.00 98.19 106 GLU A O 1
ATOM 874 N N . LEU A 1 107 ? 1.180 -16.665 -9.769 1.00 97.81 107 LEU A N 1
ATOM 875 C CA . LEU A 1 107 ? 0.910 -18.062 -10.114 1.00 97.81 107 LEU A CA 1
ATOM 876 C C . LEU A 1 107 ? 0.255 -18.831 -8.960 1.00 97.81 107 LEU A C 1
ATOM 878 O O . LEU A 1 107 ? -0.584 -19.698 -9.194 1.00 97.81 107 LEU A O 1
ATOM 882 N N . ILE A 1 108 ? 0.649 -18.538 -7.719 1.00 98.00 108 ILE A N 1
ATOM 883 C CA . ILE A 1 108 ? 0.248 -19.322 -6.541 1.00 98.00 108 ILE A CA 1
ATOM 884 C C . ILE A 1 108 ? -0.984 -18.724 -5.849 1.00 98.00 108 ILE A C 1
ATOM 886 O O . ILE A 1 108 ? -1.799 -19.453 -5.279 1.00 98.00 108 ILE A O 1
ATOM 890 N N . LEU A 1 109 ? -1.129 -17.396 -5.854 1.00 98.06 109 LEU A N 1
ATOM 891 C CA . LEU A 1 109 ? -2.163 -16.693 -5.099 1.00 98.06 109 LEU A CA 1
ATOM 892 C C . LEU A 1 109 ? -3.186 -16.035 -6.019 1.00 98.06 109 LEU A C 1
ATOM 894 O O . LEU A 1 109 ? -2.861 -15.416 -7.025 1.00 98.06 109 LEU A O 1
ATOM 898 N N . SER A 1 110 ? -4.450 -16.059 -5.597 1.00 98.25 110 SER A N 1
ATOM 899 C CA . SER A 1 110 ? -5.477 -15.246 -6.244 1.00 98.25 110 SER A CA 1
ATOM 900 C C . SER A 1 110 ? -5.233 -13.750 -6.012 1.00 98.25 110 SER A C 1
ATOM 902 O O . SER A 1 110 ? -4.724 -13.337 -4.964 1.00 98.25 110 SER A O 1
ATOM 904 N N . LYS A 1 111 ? -5.711 -12.909 -6.937 1.00 98.00 111 LYS A N 1
ATOM 905 C CA . LYS A 1 111 ? -5.678 -11.440 -6.811 1.00 98.00 111 LYS A CA 1
ATOM 906 C C . LYS A 1 111 ? -6.220 -10.932 -5.478 1.00 98.00 111 LYS A C 1
ATOM 908 O O . LYS A 1 111 ? -5.635 -10.049 -4.858 1.00 98.00 111 LYS A O 1
ATOM 913 N N . ASN A 1 112 ? -7.307 -11.529 -4.995 1.00 98.12 112 ASN A N 1
ATOM 914 C CA . ASN A 1 112 ? -7.906 -11.156 -3.715 1.00 98.12 112 ASN A CA 1
ATOM 915 C C . ASN A 1 112 ? -6.988 -11.482 -2.534 1.00 98.12 112 ASN A C 1
ATOM 917 O O . ASN A 1 112 ? -6.919 -10.697 -1.590 1.00 98.12 112 ASN A O 1
ATOM 921 N N . ARG A 1 113 ? -6.250 -12.597 -2.597 1.00 98.06 113 ARG A N 1
ATOM 922 C CA . ARG A 1 113 ? -5.273 -12.965 -1.569 1.00 98.06 113 ARG A CA 1
ATOM 923 C C . ARG A 1 113 ? -4.040 -12.062 -1.605 1.00 98.06 113 ARG A C 1
ATOM 925 O O . ARG A 1 113 ? -3.569 -11.671 -0.544 1.00 98.06 113 ARG A O 1
ATOM 932 N N . ILE A 1 114 ? -3.561 -11.673 -2.787 1.00 98.25 114 ILE A N 1
ATOM 933 C CA . ILE A 1 114 ? -2.485 -10.675 -2.917 1.00 98.25 114 ILE A CA 1
ATOM 934 C C . ILE A 1 114 ? -2.922 -9.345 -2.294 1.00 98.25 114 ILE A C 1
ATOM 936 O O . ILE A 1 114 ? -2.200 -8.782 -1.474 1.00 98.25 114 ILE A O 1
ATOM 940 N N . LEU A 1 115 ? -4.132 -8.875 -2.611 1.00 97.94 115 LEU A N 1
ATOM 941 C CA . LEU A 1 115 ? -4.668 -7.636 -2.049 1.00 97.94 115 LEU A CA 1
ATOM 942 C C . LEU A 1 115 ? -4.821 -7.715 -0.519 1.00 97.94 115 LEU A C 1
ATOM 944 O O . LEU A 1 115 ? -4.511 -6.763 0.192 1.00 97.94 115 LEU A O 1
ATOM 948 N N . GLU A 1 116 ? -5.265 -8.860 0.000 1.00 97.81 116 GLU A N 1
ATOM 949 C CA . GLU A 1 116 ? -5.364 -9.129 1.439 1.00 97.81 116 GLU A CA 1
ATOM 950 C C . GLU A 1 116 ? -4.001 -9.054 2.145 1.00 97.81 116 GLU A C 1
ATOM 952 O O . GLU A 1 116 ? -3.880 -8.423 3.201 1.00 97.81 116 GLU A O 1
ATOM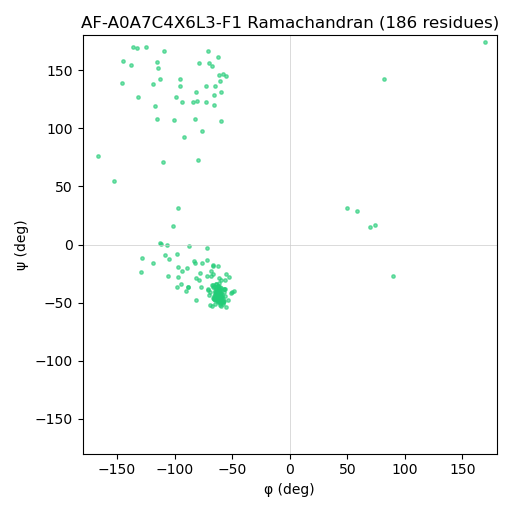 957 N N . LEU A 1 117 ? -2.966 -9.654 1.547 1.00 97.31 117 LEU A N 1
ATOM 958 C CA . LEU A 1 117 ? -1.592 -9.582 2.044 1.00 97.31 117 LEU A CA 1
ATOM 959 C C . LEU A 1 117 ? -1.061 -8.150 2.001 1.00 97.31 117 LEU A C 1
ATOM 961 O O . LEU A 1 117 ? -0.490 -7.695 2.992 1.00 97.31 117 LEU A O 1
ATOM 965 N N . TYR A 1 118 ? -1.303 -7.421 0.908 1.00 97.75 118 TYR A N 1
ATOM 966 C CA . TYR A 1 118 ? -0.930 -6.012 0.797 1.00 97.75 118 TYR A CA 1
ATOM 967 C C . TYR A 1 118 ? -1.526 -5.201 1.950 1.00 97.75 118 TYR A C 1
ATOM 969 O O . TYR A 1 118 ? -0.799 -4.549 2.699 1.00 97.75 118 TYR A O 1
ATOM 977 N N . PHE A 1 119 ? -2.843 -5.286 2.153 1.00 97.69 119 PHE A N 1
ATOM 978 C CA . PHE A 1 119 ? -3.509 -4.562 3.234 1.00 97.69 119 PHE A CA 1
ATOM 979 C C . PHE A 1 119 ? -3.016 -4.975 4.617 1.00 97.69 119 PHE A C 1
ATOM 981 O O . PHE A 1 119 ? -2.959 -4.131 5.506 1.00 97.69 119 PHE A O 1
ATOM 988 N N . SER A 1 120 ? -2.647 -6.237 4.810 1.00 96.94 120 SER A N 1
ATOM 989 C CA . SER A 1 120 ? -2.186 -6.743 6.105 1.00 96.94 120 SER A CA 1
ATOM 990 C C . SER A 1 120 ? -0.742 -6.361 6.429 1.00 96.94 120 SER A C 1
ATOM 992 O O . SER A 1 120 ? -0.392 -6.312 7.605 1.00 96.94 120 SER A O 1
ATOM 994 N N . LEU A 1 121 ? 0.093 -6.099 5.419 1.00 95.81 121 LEU A N 1
ATOM 995 C CA . LEU A 1 121 ? 1.549 -6.038 5.594 1.00 95.81 121 LEU A CA 1
ATOM 996 C C . LEU A 1 121 ? 2.200 -4.766 5.050 1.00 95.81 121 LEU A C 1
ATOM 998 O O . LEU A 1 121 ? 3.365 -4.531 5.344 1.00 95.81 121 LEU A O 1
ATOM 1002 N N . ALA A 1 122 ? 1.503 -3.932 4.277 1.00 96.00 122 ALA A N 1
ATOM 1003 C CA . ALA A 1 122 ? 2.064 -2.663 3.814 1.00 96.00 122 ALA A CA 1
ATOM 1004 C C . ALA A 1 122 ? 2.482 -1.769 4.998 1.00 96.00 122 ALA A C 1
ATOM 1006 O O . ALA A 1 122 ? 1.850 -1.784 6.055 1.00 96.00 122 ALA A O 1
ATOM 1007 N N . GLU A 1 123 ? 3.545 -0.983 4.823 1.00 95.62 123 GLU A N 1
ATOM 1008 C CA . GLU A 1 123 ? 4.037 -0.036 5.829 1.00 95.62 123 GLU A CA 1
ATOM 1009 C C . GLU A 1 123 ? 3.254 1.284 5.726 1.00 95.62 123 GLU A C 1
ATOM 1011 O O . GLU A 1 123 ? 3.241 1.924 4.678 1.00 95.62 123 GLU A O 1
ATOM 1016 N N . TRP A 1 124 ? 2.621 1.713 6.819 1.00 96.12 124 TRP A N 1
ATOM 1017 C CA . TRP A 1 124 ? 1.796 2.933 6.889 1.00 96.12 124 TRP A CA 1
ATOM 1018 C C . TRP A 1 124 ? 2.411 4.023 7.772 1.00 96.12 124 TRP A C 1
ATOM 1020 O O . TRP A 1 124 ? 1.819 5.080 7.960 1.00 96.12 124 TRP A O 1
ATOM 1030 N N . GLY A 1 125 ? 3.591 3.759 8.330 1.00 95.94 125 GLY A N 1
ATOM 1031 C CA . GLY A 1 125 ? 4.314 4.651 9.225 1.00 95.94 125 GLY A CA 1
ATOM 1032 C C . GLY A 1 125 ? 5.498 3.942 9.871 1.00 95.94 125 GLY A C 1
ATOM 1033 O O . GLY A 1 125 ? 5.675 2.734 9.714 1.00 95.94 125 GLY A O 1
ATOM 1034 N N . LYS A 1 126 ? 6.316 4.678 10.631 1.00 95.88 126 LYS A N 1
ATOM 1035 C CA . LYS A 1 126 ? 7.477 4.100 11.329 1.00 95.88 126 LYS A CA 1
ATOM 1036 C C . LYS A 1 126 ? 7.032 3.007 12.308 1.00 95.88 126 LYS A C 1
ATOM 1038 O O . LYS A 1 126 ? 6.479 3.309 13.363 1.00 95.88 126 LYS A O 1
ATOM 1043 N N . GLY A 1 127 ? 7.288 1.747 11.953 1.00 95.12 127 GLY A N 1
ATOM 1044 C CA . GLY A 1 127 ? 6.913 0.583 12.762 1.00 95.12 127 GLY A CA 1
ATOM 1045 C C . GLY A 1 127 ? 5.419 0.245 12.740 1.00 95.12 127 GLY A C 1
ATOM 1046 O O . GLY A 1 127 ? 4.958 -0.485 13.616 1.00 95.12 127 GLY A O 1
ATOM 1047 N N . ILE A 1 128 ? 4.665 0.773 11.772 1.00 96.69 128 ILE A N 1
ATOM 1048 C CA . ILE A 1 128 ? 3.223 0.550 11.626 1.00 96.69 128 ILE A CA 1
ATOM 1049 C C . ILE A 1 128 ? 2.998 -0.210 10.325 1.00 96.69 128 ILE A C 1
ATOM 1051 O O . ILE A 1 128 ? 3.142 0.353 9.241 1.00 96.69 128 ILE A O 1
ATOM 1055 N N . PHE A 1 129 ? 2.637 -1.482 10.451 1.00 96.12 129 PHE A N 1
ATOM 1056 C CA . PHE A 1 129 ? 2.409 -2.390 9.333 1.00 96.12 129 PHE A CA 1
ATOM 1057 C C . PHE A 1 129 ? 0.965 -2.876 9.347 1.00 96.12 129 PHE A C 1
ATOM 1059 O O . PHE A 1 129 ? 0.420 -3.189 10.405 1.00 96.12 129 PHE A O 1
ATOM 1066 N N . GLY A 1 130 ? 0.354 -2.925 8.170 1.00 96.62 130 GLY A N 1
ATOM 1067 C CA . GLY A 1 130 ? -1.039 -3.304 7.994 1.00 96.62 130 GLY A CA 1
ATOM 1068 C C . GLY A 1 130 ? -2.034 -2.173 8.253 1.00 96.62 130 GLY A C 1
ATOM 1069 O O . GLY A 1 130 ? -1.884 -1.350 9.159 1.00 96.62 130 GLY A O 1
ATOM 1070 N N . ILE A 1 131 ? -3.089 -2.148 7.445 1.00 97.31 131 ILE A N 1
ATOM 1071 C CA . ILE A 1 131 ? -4.092 -1.083 7.424 1.00 97.31 131 ILE A CA 1
ATOM 1072 C C . ILE A 1 131 ? -4.910 -1.022 8.714 1.00 97.31 131 ILE A C 1
ATOM 1074 O O . ILE A 1 131 ? -5.221 0.063 9.193 1.00 97.31 131 ILE A O 1
ATOM 1078 N N . GLU A 1 132 ? -5.226 -2.171 9.312 1.00 97.56 132 GLU A N 1
ATOM 1079 C CA . GLU A 1 132 ? -5.986 -2.229 10.563 1.00 97.56 132 GLU A CA 1
ATOM 1080 C C . GLU A 1 132 ? -5.170 -1.623 11.712 1.00 97.56 132 GLU A C 1
ATOM 1082 O O . GLU A 1 132 ? -5.660 -0.786 12.471 1.00 97.56 132 GLU A O 1
ATOM 1087 N N . GLN A 1 133 ? -3.881 -1.965 11.788 1.00 97.06 133 GLN A N 1
ATOM 1088 C CA . GLN A 1 133 ? -2.972 -1.390 12.775 1.00 97.06 133 GLN A CA 1
ATOM 1089 C C . GLN A 1 133 ? -2.740 0.108 12.530 1.00 97.06 133 GLN A C 1
ATOM 1091 O O . GLN A 1 133 ? -2.607 0.861 13.500 1.00 97.06 133 GLN A O 1
ATOM 1096 N N . ALA A 1 134 ? -2.717 0.547 11.268 1.00 97.38 134 ALA A N 1
ATOM 1097 C CA . ALA A 1 134 ? -2.630 1.957 10.897 1.00 97.38 134 ALA A CA 1
ATOM 1098 C C . ALA A 1 134 ? -3.879 2.740 11.317 1.00 97.38 134 ALA A C 1
ATOM 1100 O O . ALA A 1 134 ? -3.758 3.784 11.956 1.00 97.38 134 ALA A O 1
ATOM 1101 N N . SER A 1 135 ? -5.068 2.207 11.038 1.00 98.00 135 SER A N 1
ATOM 1102 C CA . SER A 1 135 ? -6.351 2.784 11.444 1.00 98.00 135 SER A CA 1
ATOM 1103 C C . SER A 1 135 ? -6.429 2.957 12.962 1.00 98.00 135 SER A C 1
ATOM 1105 O O . SER A 1 135 ? -6.681 4.054 13.458 1.00 98.00 135 SER A O 1
ATOM 1107 N N . LEU A 1 136 ? -6.087 1.913 13.721 1.00 97.88 136 LEU A N 1
ATOM 1108 C CA . LEU A 1 136 ? -6.040 1.984 15.184 1.00 97.88 136 LEU A CA 1
ATOM 1109 C C . LEU A 1 136 ? -4.982 2.968 15.688 1.00 97.88 136 LEU A C 1
ATOM 1111 O O . LEU A 1 136 ? -5.161 3.603 16.726 1.00 97.88 136 LEU A O 1
ATOM 1115 N N . TYR A 1 137 ? -3.857 3.092 14.984 1.00 97.44 137 TYR A N 1
ATOM 1116 C CA . TYR A 1 137 ? -2.802 4.015 15.375 1.00 97.44 137 TYR A CA 1
ATOM 1117 C C . TYR A 1 137 ? -3.227 5.474 15.185 1.00 97.44 137 TYR A C 1
ATOM 1119 O O . TYR A 1 137 ? -3.113 6.255 16.136 1.00 97.44 137 TYR A O 1
ATOM 1127 N N . TYR A 1 138 ? -3.712 5.823 13.992 1.00 97.62 138 TYR A N 1
ATOM 1128 C CA . TYR A 1 138 ? -4.041 7.196 13.620 1.00 97.62 138 TYR A CA 1
ATOM 1129 C C . TYR A 1 138 ? -5.415 7.621 14.141 1.00 97.62 138 TYR A C 1
ATOM 1131 O O . TYR A 1 138 ? -5.505 8.654 14.793 1.00 97.62 138 TYR A O 1
ATOM 1139 N N . TYR A 1 139 ? -6.451 6.807 13.949 1.00 97.94 139 TYR A N 1
ATOM 1140 C CA . TYR A 1 139 ? -7.842 7.201 14.203 1.00 97.94 139 TYR A CA 1
ATOM 1141 C C . TYR A 1 139 ? -8.480 6.546 15.431 1.00 97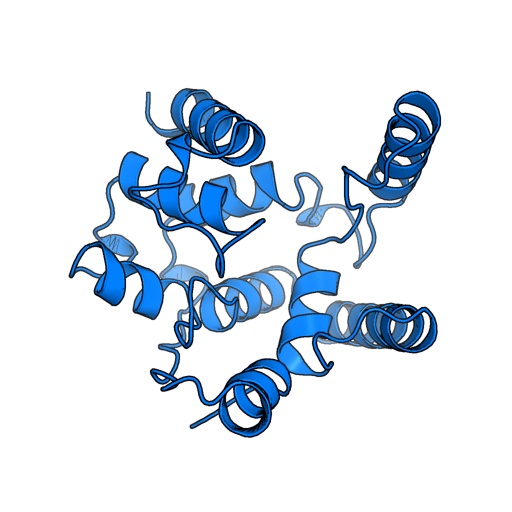.94 139 TYR A C 1
ATOM 1143 O O . TYR A 1 139 ? -9.529 6.984 15.875 1.00 97.94 139 TYR A O 1
ATOM 1151 N N . LYS A 1 140 ? -7.814 5.557 16.044 1.00 97.56 140 LYS A N 1
ATOM 1152 C CA . LYS A 1 140 ? -8.272 4.848 17.261 1.00 97.56 140 LYS A CA 1
ATOM 1153 C C . LYS A 1 140 ? -9.487 3.932 17.063 1.00 97.56 140 LYS A C 1
ATOM 1155 O O . LYS A 1 140 ? -10.034 3.435 18.042 1.00 97.56 140 LYS A O 1
ATOM 1160 N N . HIS A 1 141 ? -9.830 3.603 15.820 1.00 97.69 141 HIS A N 1
ATOM 1161 C CA . HIS A 1 141 ? -10.855 2.610 15.480 1.00 97.69 141 HIS A CA 1
ATOM 1162 C C . HIS A 1 141 ? -10.415 1.684 14.348 1.00 97.69 141 HIS A C 1
ATOM 1164 O O . HIS A 1 141 ? -9.372 1.883 13.722 1.00 97.69 141 HIS A O 1
ATOM 1170 N N . LYS A 1 142 ? -11.195 0.622 14.125 1.00 97.25 142 LYS A N 1
ATOM 1171 C CA . LYS A 1 142 ? -10.938 -0.392 13.092 1.00 97.25 142 LYS A CA 1
ATOM 1172 C C . LYS A 1 142 ? -11.162 0.179 11.695 1.00 97.25 142 LYS A C 1
ATOM 1174 O O . LYS A 1 142 ? -11.998 1.066 11.536 1.00 97.25 142 LYS A O 1
ATOM 1179 N N . ILE A 1 143 ? -10.535 -0.393 10.662 1.00 96.69 143 ILE A N 1
ATOM 1180 C CA . ILE A 1 143 ? -10.663 0.134 9.289 1.00 96.69 143 ILE A CA 1
ATOM 1181 C C . ILE A 1 143 ? -12.113 0.139 8.792 1.00 96.69 143 ILE A C 1
ATOM 1183 O O . ILE A 1 143 ? -12.525 1.019 8.044 1.00 96.69 143 ILE A O 1
ATOM 1187 N N . LYS A 1 144 ? -12.923 -0.816 9.261 1.00 96.50 144 LYS A N 1
ATOM 1188 C CA . LYS A 1 144 ? -14.356 -0.902 8.949 1.00 96.50 144 LYS A CA 1
ATOM 1189 C C . LYS A 1 144 ? -15.195 0.250 9.520 1.00 96.50 144 LYS A C 1
ATOM 1191 O O . LYS A 1 144 ? -16.333 0.422 9.106 1.00 96.50 144 LYS A O 1
ATOM 1196 N N . GLN A 1 145 ? -14.663 0.967 10.509 1.00 96.50 145 GLN A N 1
ATOM 1197 C CA . GLN A 1 145 ? -15.289 2.129 11.143 1.00 96.50 145 GLN A CA 1
ATOM 1198 C C . GLN A 1 145 ? -14.754 3.442 10.566 1.00 96.50 145 GLN A C 1
ATOM 1200 O O . GLN A 1 145 ? -15.290 4.495 10.894 1.00 96.50 145 GLN A O 1
ATOM 1205 N N . CYS A 1 146 ? -13.718 3.398 9.718 1.00 96.25 146 CYS A N 1
ATOM 1206 C CA . CYS A 1 146 ? -13.173 4.609 9.127 1.00 96.25 146 CYS A CA 1
ATOM 1207 C C . CYS A 1 146 ? -14.182 5.292 8.219 1.00 96.25 146 CYS A C 1
ATOM 1209 O O . CYS A 1 146 ? -14.787 4.654 7.351 1.00 96.25 146 CYS A O 1
ATOM 1211 N N . SER A 1 147 ? -14.270 6.613 8.345 1.00 97.38 147 SER A N 1
ATOM 1212 C CA . SER A 1 147 ? -14.956 7.422 7.346 1.00 97.38 147 SER A CA 1
ATOM 1213 C C . SER A 1 147 ? -14.257 7.292 5.985 1.00 97.38 147 SER A C 1
ATOM 1215 O O . SER A 1 147 ? -13.096 6.875 5.878 1.00 97.38 147 SER A O 1
ATOM 1217 N N . ARG A 1 148 ? -14.958 7.652 4.905 1.00 97.62 148 ARG A N 1
ATOM 1218 C CA . ARG A 1 148 ? -14.350 7.646 3.567 1.00 97.62 148 ARG A CA 1
ATOM 1219 C C . ARG A 1 148 ? -13.179 8.633 3.479 1.00 97.62 148 ARG A C 1
ATOM 1221 O O . ARG A 1 148 ? -12.172 8.303 2.862 1.00 97.62 148 ARG A O 1
ATOM 1228 N N . ASP A 1 149 ? -13.273 9.783 4.150 1.00 97.94 149 ASP A N 1
ATOM 1229 C CA . ASP A 1 149 ? -12.178 10.756 4.269 1.00 97.94 149 ASP A CA 1
ATOM 1230 C C . ASP A 1 149 ? -10.948 10.145 4.956 1.00 97.94 149 ASP A C 1
ATOM 1232 O O . ASP A 1 149 ? -9.848 10.177 4.405 1.00 97.94 149 ASP A O 1
ATOM 1236 N N . GLU A 1 150 ? -11.133 9.506 6.113 1.00 98.00 150 GLU A N 1
ATOM 1237 C CA . GLU A 1 150 ? -10.049 8.858 6.858 1.00 98.00 150 GLU A CA 1
ATOM 1238 C C . GLU A 1 150 ? -9.343 7.780 6.027 1.00 98.00 150 GLU A C 1
ATOM 1240 O O . GLU A 1 150 ? -8.106 7.716 6.001 1.00 98.00 150 GLU A O 1
ATOM 1245 N N . ALA A 1 151 ? -10.125 6.964 5.312 1.00 97.94 151 ALA A N 1
ATOM 1246 C CA . ALA A 1 151 ? -9.611 5.957 4.392 1.00 97.94 151 ALA A CA 1
ATOM 1247 C C . ALA A 1 151 ? -8.862 6.589 3.208 1.00 97.94 151 ALA A C 1
ATOM 1249 O O . ALA A 1 151 ? -7.769 6.132 2.870 1.00 97.94 151 ALA A O 1
ATOM 1250 N N . ALA A 1 152 ? -9.389 7.667 2.620 1.00 98.06 152 ALA A N 1
ATOM 1251 C CA . ALA A 1 152 ? -8.738 8.388 1.528 1.00 98.06 152 ALA A CA 1
ATOM 1252 C C . ALA A 1 152 ? -7.384 8.974 1.958 1.00 98.06 152 ALA A C 1
ATOM 1254 O O . ALA A 1 152 ? -6.399 8.862 1.225 1.00 98.06 152 ALA A O 1
ATOM 1255 N N . ARG A 1 153 ? -7.294 9.538 3.170 1.00 98.00 153 ARG A N 1
ATOM 1256 C CA . ARG A 1 153 ? -6.028 10.036 3.735 1.00 98.00 153 ARG A CA 1
ATOM 1257 C C . ARG A 1 153 ? -5.014 8.919 3.953 1.00 98.00 153 ARG A C 1
ATOM 1259 O O . ARG A 1 153 ? -3.838 9.113 3.645 1.00 98.00 153 ARG A O 1
ATOM 1266 N N . LEU A 1 154 ? -5.452 7.757 4.450 1.00 97.56 154 LEU A N 1
ATOM 1267 C CA . LEU A 1 154 ? -4.582 6.584 4.566 1.00 97.56 154 LEU A CA 1
ATOM 1268 C C . LEU A 1 154 ? -4.073 6.155 3.186 1.00 97.56 154 LEU A C 1
ATOM 1270 O O . LEU A 1 154 ? -2.866 6.057 2.998 1.00 97.56 154 LEU A O 1
ATOM 1274 N N . MET A 1 155 ? -4.950 5.952 2.198 1.00 97.12 155 MET A N 1
ATOM 1275 C CA . MET A 1 155 ? -4.533 5.495 0.861 1.00 97.12 155 MET A CA 1
ATOM 1276 C C . MET A 1 155 ? -3.588 6.489 0.173 1.00 97.12 155 MET A C 1
ATOM 1278 O O . MET A 1 155 ? -2.614 6.100 -0.476 1.00 97.12 155 MET A O 1
ATOM 1282 N N . ALA A 1 156 ? -3.834 7.790 0.342 1.00 96.25 156 ALA A N 1
ATOM 1283 C CA . ALA A 1 156 ? -2.956 8.823 -0.192 1.00 96.25 156 ALA A CA 1
ATOM 1284 C C . ALA A 1 156 ? -1.534 8.717 0.379 1.00 96.25 156 ALA A C 1
ATOM 1286 O O . ALA A 1 156 ? -0.576 8.921 -0.367 1.00 96.25 156 ALA A O 1
ATOM 1287 N N . LEU A 1 157 ? -1.400 8.345 1.658 1.00 95.31 157 LEU A N 1
ATOM 1288 C CA . LEU A 1 157 ? -0.136 8.264 2.390 1.00 95.31 157 LEU A CA 1
ATOM 1289 C C . LEU A 1 157 ? 0.828 7.177 1.878 1.00 95.31 157 LEU A C 1
ATOM 1291 O O . LEU A 1 157 ? 2.038 7.336 2.044 1.00 95.31 157 LEU A O 1
ATOM 1295 N N . LEU A 1 158 ? 0.328 6.110 1.242 1.00 92.50 158 LEU A N 1
ATOM 1296 C CA . LEU A 1 158 ? 1.108 4.922 0.843 1.00 92.50 158 LEU A CA 1
ATOM 1297 C C . LEU A 1 158 ? 2.370 5.210 0.021 1.00 92.50 158 LEU A C 1
ATOM 1299 O O . LEU A 1 158 ? 3.349 4.472 0.114 1.00 92.50 158 LEU A O 1
ATOM 1303 N N . SER A 1 159 ? 2.403 6.304 -0.741 1.00 89.44 159 SER A N 1
ATOM 1304 C CA . SER A 1 159 ? 3.591 6.664 -1.518 1.00 89.44 159 SER A CA 1
ATOM 1305 C C . SER A 1 159 ? 4.724 7.259 -0.671 1.00 89.44 159 SER A C 1
ATOM 1307 O O . SER A 1 159 ? 5.854 7.367 -1.147 1.00 89.44 159 SER A O 1
ATOM 1309 N N . SER A 1 160 ? 4.465 7.706 0.566 1.00 92.88 160 SER A N 1
ATOM 1310 C CA . SER A 1 160 ? 5.486 8.269 1.473 1.00 92.88 160 SER A CA 1
ATOM 1311 C C . SER A 1 160 ? 5.158 8.098 2.975 1.00 92.88 160 SER A C 1
ATOM 1313 O O . SER A 1 160 ? 5.199 9.076 3.730 1.00 92.88 160 SER A O 1
ATOM 1315 N N . PRO A 1 161 ? 4.903 6.864 3.448 1.00 94.00 161 PRO A N 1
ATOM 1316 C CA . PRO A 1 161 ? 4.385 6.593 4.792 1.00 94.00 161 PRO A CA 1
ATOM 1317 C C . PRO A 1 161 ? 5.377 6.899 5.921 1.00 94.00 161 PRO A C 1
ATOM 1319 O O . PRO A 1 161 ? 4.980 7.153 7.049 1.00 94.00 161 PRO A O 1
ATOM 1322 N N . ILE A 1 162 ? 6.684 6.912 5.641 1.00 95.25 162 ILE A N 1
ATOM 1323 C CA . ILE A 1 162 ? 7.715 7.187 6.658 1.00 95.25 162 ILE A CA 1
ATOM 1324 C C . ILE A 1 162 ? 7.859 8.679 6.977 1.00 95.25 162 ILE A C 1
ATOM 1326 O O . ILE A 1 162 ? 8.257 9.037 8.089 1.00 95.25 162 ILE A O 1
ATOM 1330 N N . LEU A 1 163 ? 7.593 9.540 5.992 1.00 95.12 163 LEU A N 1
ATOM 1331 C CA . LEU A 1 163 ? 7.862 10.978 6.072 1.00 95.12 163 LEU A CA 1
ATOM 1332 C C . LEU A 1 163 ? 6.630 11.789 6.470 1.00 95.12 163 LEU A C 1
ATOM 1334 O O . LEU A 1 163 ? 6.770 12.857 7.062 1.00 95.12 163 LEU A O 1
ATOM 1338 N N . TYR A 1 164 ? 5.440 11.288 6.149 1.00 97.06 164 TYR A N 1
ATOM 1339 C CA . TYR A 1 164 ? 4.185 11.992 6.366 1.00 97.06 164 TYR A CA 1
ATOM 1340 C C . TYR A 1 164 ? 3.224 11.150 7.200 1.00 97.06 164 TYR A C 1
ATOM 1342 O O . TYR A 1 164 ? 3.455 9.979 7.483 1.00 97.06 164 TYR A O 1
ATOM 1350 N N . THR A 1 165 ? 2.138 11.778 7.622 1.00 97.12 165 THR A N 1
ATOM 1351 C CA . THR A 1 165 ? 1.022 11.146 8.324 1.00 97.12 165 THR A CA 1
ATOM 1352 C C . THR A 1 165 ? -0.284 11.607 7.677 1.00 97.12 165 THR A C 1
ATOM 1354 O O . THR A 1 165 ? -0.269 12.581 6.915 1.00 97.12 165 THR A O 1
ATOM 1357 N N . PRO A 1 166 ? -1.436 10.995 8.006 1.00 96.94 166 PRO A N 1
ATOM 1358 C CA . PRO A 1 166 ? -2.731 11.454 7.496 1.00 96.94 166 PRO A CA 1
ATOM 1359 C C . PRO A 1 166 ? -3.027 12.937 7.786 1.00 96.94 166 PRO A C 1
ATOM 1361 O O . PRO A 1 166 ? -3.751 13.596 7.041 1.00 96.94 166 PRO A O 1
ATOM 1364 N N . TYR A 1 167 ? -2.414 13.480 8.841 1.00 96.88 167 TYR A N 1
ATOM 1365 C CA . TYR A 1 167 ? -2.558 14.871 9.272 1.00 96.88 167 TYR A CA 1
ATOM 1366 C C . TYR A 1 167 ? -1.550 15.823 8.621 1.00 96.88 167 TYR A C 1
ATOM 1368 O O . TYR A 1 167 ? -1.768 17.030 8.593 1.00 96.88 167 TYR A O 1
ATOM 1376 N N . THR A 1 168 ? -0.434 15.307 8.099 1.00 96.94 168 THR A N 1
ATOM 1377 C CA . THR A 1 168 ? 0.631 16.127 7.497 1.00 96.94 168 THR A CA 1
ATOM 1378 C C . THR A 1 168 ? 0.764 15.945 5.989 1.00 96.94 168 THR A C 1
ATOM 1380 O O . THR A 1 168 ? 1.594 16.620 5.380 1.00 96.94 168 THR A O 1
ATOM 1383 N N . LEU A 1 169 ? -0.072 15.106 5.363 1.00 95.00 169 LEU A N 1
ATOM 1384 C CA . LEU A 1 169 ? -0.030 14.835 3.921 1.00 95.00 169 LEU A CA 1
ATOM 1385 C C . LEU A 1 169 ? -0.148 16.105 3.065 1.00 95.00 169 LEU A C 1
ATOM 1387 O O . LEU A 1 169 ? 0.474 16.187 2.012 1.00 95.00 169 LEU A O 1
ATOM 1391 N N . GLY A 1 170 ? -0.862 17.131 3.549 1.00 95.50 170 GLY A N 1
ATOM 1392 C CA . GLY A 1 170 ? -1.023 18.412 2.849 1.00 95.50 170 GLY A CA 1
ATOM 1393 C C . GLY A 1 170 ? 0.287 19.179 2.637 1.00 95.50 170 GLY A C 1
ATOM 1394 O O . GLY A 1 170 ? 0.369 20.017 1.745 1.00 95.50 170 GLY A O 1
ATOM 1395 N N . LYS A 1 171 ? 1.343 18.851 3.396 1.00 96.06 171 LYS A N 1
ATOM 1396 C CA . LYS A 1 171 ? 2.689 19.419 3.213 1.00 96.06 171 LYS A CA 1
ATOM 1397 C C . LYS A 1 171 ? 3.387 18.899 1.952 1.00 96.06 171 LYS A C 1
ATOM 1399 O O . LYS A 1 171 ? 4.414 19.444 1.559 1.00 96.06 171 LYS A O 1
ATOM 1404 N N . ASN A 1 172 ? 2.870 17.841 1.329 1.00 95.38 172 ASN A N 1
ATOM 1405 C CA . ASN A 1 172 ? 3.404 17.275 0.101 1.00 95.38 172 ASN A CA 1
ATOM 1406 C C . ASN A 1 172 ? 2.376 17.396 -1.026 1.00 95.38 172 ASN A C 1
ATOM 1408 O O . ASN A 1 172 ? 1.297 16.808 -0.966 1.00 95.38 172 ASN A O 1
ATOM 1412 N N . ARG A 1 173 ? 2.733 18.120 -2.092 1.00 93.94 173 ARG A N 1
ATOM 1413 C CA . ARG A 1 173 ? 1.831 18.368 -3.226 1.00 93.94 173 ARG A CA 1
ATOM 1414 C C . ARG A 1 173 ? 1.322 17.078 -3.877 1.00 93.94 173 ARG A C 1
ATOM 1416 O O . ARG A 1 173 ? 0.153 17.024 -4.242 1.00 93.94 173 ARG A O 1
ATOM 1423 N N . LEU A 1 174 ? 2.163 16.048 -3.997 1.00 91.75 174 LEU A N 1
ATOM 1424 C CA . LEU A 1 174 ? 1.772 14.775 -4.604 1.00 91.75 174 LEU A CA 1
ATOM 1425 C C . LEU A 1 174 ? 0.784 14.013 -3.711 1.00 91.75 174 LEU A C 1
ATOM 1427 O O . LEU A 1 174 ? -0.222 13.514 -4.207 1.00 91.75 174 LEU A O 1
ATOM 1431 N N . LEU A 1 175 ? 1.027 13.960 -2.397 1.00 95.00 175 LEU A N 1
ATOM 1432 C CA . LEU A 1 175 ? 0.087 13.332 -1.460 1.00 95.00 175 LEU A CA 1
ATOM 1433 C C . LEU A 1 175 ? -1.251 14.074 -1.416 1.00 95.00 175 LEU A C 1
ATOM 1435 O O . LEU A 1 175 ? -2.301 13.439 -1.366 1.00 95.00 175 LEU A O 1
ATOM 1439 N N . LEU A 1 176 ? -1.225 15.407 -1.478 1.00 96.50 176 LEU A N 1
ATOM 1440 C CA . LEU A 1 176 ? -2.439 16.215 -1.538 1.00 96.50 176 LEU A CA 1
ATOM 1441 C C . LEU A 1 176 ? -3.228 15.956 -2.829 1.00 96.50 176 LEU A C 1
ATOM 1443 O O . LEU A 1 176 ? -4.442 15.790 -2.775 1.00 96.50 176 LEU A O 1
ATOM 1447 N N . GLN A 1 177 ? -2.554 15.861 -3.980 1.00 95.25 177 GLN A N 1
ATOM 1448 C CA . GLN A 1 177 ? -3.192 15.494 -5.251 1.00 95.25 177 GLN A CA 1
ATOM 1449 C C . GLN A 1 177 ? -3.827 14.102 -5.188 1.00 95.25 177 GLN A C 1
ATOM 1451 O O . GLN A 1 177 ? -4.969 13.926 -5.609 1.00 95.25 177 GLN A O 1
ATOM 1456 N N . ARG A 1 178 ? -3.106 13.133 -4.616 1.00 95.69 178 ARG A N 1
ATOM 1457 C CA . ARG A 1 178 ? -3.593 11.771 -4.373 1.00 95.69 178 ARG A CA 1
ATOM 1458 C C . ARG A 1 178 ? -4.850 11.767 -3.501 1.00 95.69 178 ARG A C 1
ATOM 1460 O O . ARG A 1 178 ? -5.846 11.154 -3.871 1.00 95.69 178 ARG A O 1
ATOM 1467 N N . TYR A 1 179 ? -4.822 12.488 -2.382 1.00 97.62 179 TYR A N 1
ATOM 1468 C CA . TYR A 1 179 ? -5.975 12.634 -1.495 1.00 97.62 179 TYR A CA 1
ATOM 1469 C C . TYR A 1 179 ? -7.161 13.299 -2.204 1.00 97.62 179 TYR A C 1
ATOM 1471 O O . TYR A 1 179 ? -8.258 12.757 -2.157 1.00 97.62 179 TYR A O 1
ATOM 1479 N N . ASN A 1 180 ? -6.949 14.411 -2.915 1.00 97.69 180 ASN A N 1
ATOM 1480 C CA . ASN A 1 180 ? -8.023 15.124 -3.613 1.00 97.69 180 ASN A CA 1
ATOM 1481 C C . ASN A 1 180 ? -8.699 14.253 -4.682 1.00 97.69 180 ASN A C 1
ATOM 1483 O O . ASN A 1 180 ? -9.921 14.281 -4.796 1.00 97.69 180 ASN A O 1
ATOM 1487 N N . PHE A 1 181 ? -7.923 13.458 -5.428 1.00 96.50 181 PHE A N 1
ATOM 1488 C CA . PHE A 1 181 ? -8.455 12.487 -6.390 1.00 96.50 181 PHE A CA 1
ATOM 1489 C C . PHE A 1 181 ? -9.356 11.440 -5.721 1.00 96.50 181 PHE A C 1
ATOM 1491 O O . PHE A 1 181 ? -10.430 11.124 -6.228 1.00 96.50 181 PHE A O 1
ATOM 1498 N N . LEU A 1 182 ? -8.938 10.902 -4.573 1.00 97.44 182 LEU A N 1
ATOM 1499 C CA . LEU A 1 182 ? -9.752 9.938 -3.833 1.00 97.44 182 LEU A CA 1
ATOM 1500 C C . LEU A 1 182 ? -10.988 10.591 -3.220 1.00 97.44 182 LEU A C 1
ATOM 1502 O O . LEU A 1 182 ? -12.070 10.011 -3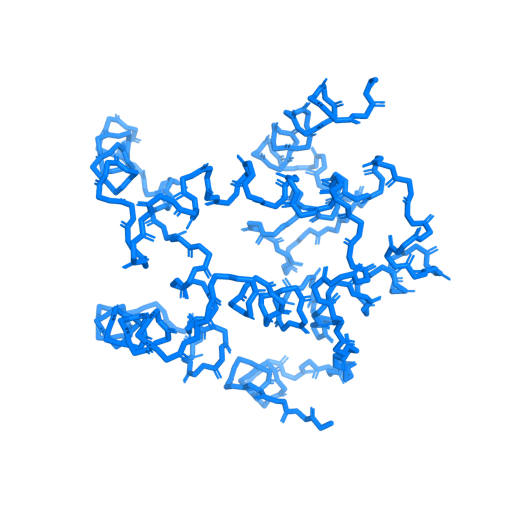.262 1.00 97.44 182 LEU A O 1
ATOM 1506 N N . TYR A 1 183 ? -10.835 11.795 -2.672 1.00 97.31 183 TYR A N 1
ATOM 1507 C CA . TYR A 1 183 ? -11.921 12.524 -2.040 1.00 97.31 183 TYR A CA 1
ATOM 1508 C C . TYR A 1 183 ? -13.041 12.826 -3.037 1.00 97.31 183 TYR A C 1
ATOM 1510 O O . TYR A 1 183 ? -14.197 12.514 -2.763 1.00 97.31 183 TYR A O 1
ATOM 1518 N N . SER A 1 184 ? -12.708 13.357 -4.218 1.00 97.06 184 SER A N 1
ATOM 1519 C CA . SER A 1 184 ? -13.712 13.650 -5.247 1.00 97.06 184 SER A CA 1
ATOM 1520 C C . SER A 1 184 ? -14.400 12.392 -5.775 1.00 97.06 184 SER A C 1
ATOM 1522 O O . SER A 1 184 ? -15.593 12.417 -6.048 1.00 97.06 184 SER A O 1
ATOM 1524 N N . LYS A 1 185 ? -13.665 11.282 -5.907 1.00 96.38 185 LYS A N 1
ATOM 1525 C CA . LYS A 1 185 ? -14.193 10.047 -6.496 1.00 96.38 185 LYS A CA 1
ATOM 1526 C C . LYS A 1 185 ? -15.006 9.191 -5.524 1.00 96.38 185 LYS A C 1
ATOM 1528 O O . LYS A 1 185 ? -15.864 8.435 -5.971 1.00 96.38 185 LYS A O 1
ATOM 1533 N N . TYR A 1 186 ? -14.711 9.248 -4.226 1.00 96.31 186 TYR A N 1
ATOM 1534 C CA . TYR A 1 186 ? -15.271 8.304 -3.256 1.00 96.31 186 TYR A CA 1
ATOM 1535 C C . TYR A 1 186 ? -15.918 8.952 -2.029 1.00 96.31 186 TYR A C 1
ATOM 1537 O O . TYR A 1 186 ? -16.734 8.289 -1.392 1.00 96.31 186 TYR A O 1
ATOM 1545 N N . CYS A 1 187 ? -15.562 10.180 -1.648 1.00 91.94 187 CYS A N 1
ATOM 1546 C CA . CYS A 1 187 ? -16.045 10.797 -0.404 1.00 91.94 187 CYS A CA 1
ATOM 1547 C C . CYS A 1 187 ? -17.240 11.733 -0.595 1.00 91.94 187 CYS A C 1
ATOM 1549 O O . CYS A 1 187 ? -17.917 12.013 0.393 1.00 91.94 187 CYS A O 1
ATOM 1551 N N . GLN A 1 188 ? -17.465 12.208 -1.822 1.00 81.69 188 GLN A N 1
ATOM 1552 C CA . GLN A 1 188 ? -18.666 12.953 -2.203 1.00 81.69 188 GLN A CA 1
ATOM 1553 C C . GLN A 1 188 ? -19.882 12.030 -2.340 1.00 81.69 188 GLN A C 1
ATOM 1555 O O . GLN A 1 188 ? -19.692 10.810 -2.584 1.00 81.69 188 GLN A O 1
#

Sequence (188 aa):
PIGTTLELVRKYSYHYKIKPPIPVQYKSIPLYVRSMLIAIEDYKFYDHHGFDLDGIKRAIEINSRIKRPLYGGSTISMQTARTLFLTPAKSYVRKYLEAIITVELELILSKNRILELYFSLAEWGKGIFGIEQASLYYYKHKIKQCSRDEAARLMALLSSPILYTPYTLGKNRLLLQRYNFLYSKYCQ

Solvent-accessible surface area (backbone atoms only — not comparable to full-atom values): 10208 Å² total; per-residue (Å²): 116,92,84,29,42,34,56,49,46,39,36,74,77,65,65,35,74,66,50,70,49,42,80,58,53,60,88,68,51,46,67,68,57,55,50,51,43,33,64,74,59,27,74,56,62,89,80,43,80,43,58,48,65,68,51,34,52,51,23,51,53,52,20,60,76,69,74,42,92,78,58,78,50,63,25,63,46,31,52,35,33,34,42,47,71,31,70,89,66,92,47,70,68,54,53,51,53,27,52,55,45,14,48,53,47,52,74,76,40,56,72,62,54,51,52,23,49,34,45,20,55,42,59,60,29,82,32,28,23,6,51,41,40,34,27,39,68,78,73,69,41,52,57,75,71,50,51,58,62,59,45,27,33,51,58,27,36,59,88,48,16,77,83,41,45,72,88,46,31,75,82,36,70,66,34,35,52,44,24,51,56,39,38,69,74,63,54,108

pLDDT: mean 93.63, std 6.7, range [51.28, 98.25]

Nearest PDB structures (foldseek):
  3nb6-assembly1_A-2  TM=9.098E-01  e=2.889E-12  Aquifex aeolicus
  2oqo-assembly1_A-2  TM=9.166E-01  e=1.268E-11  Aquifex aeolicus VF5
  3nb7-assembly1_A-2  TM=9.133E-01  e=1.296E-10  Aquifex aeolicus
  3dwk-assembly3_C  TM=7.574E-01  e=2.477E-07  Staphylococcus aureus subsp. aureus COL
  3dwk-assembly2_B  TM=7.592E-01  e=3.984E-07  Staphylococcus aureus subsp. aureus COL

Secondary structure (DSSP, 8-state):
---SHHHHHHHHTT---PBPP----GGGS-HHHHHHHHHHH-TTTTTSSS--HHHHHHHHHHHHHTTS-------HHHHHHHHHH--S---HHHHHHHHHHHHHHHHHS-HHHHHHHHHHH-EEETTEESHHHHHHHHTSS-GGG--HHHHHHHHHHTTSTTT--TTTGGGSHHHHHHHHHHIIIII-

Mean predicted aligned error: 3.66 Å